Protein 5JD6 (pdb70)

Radius of gyration: 16.24 Å; Cα contacts (8 Å, |Δi|>4): 427; chains: 1; bounding box: 36×38×48 Å

Structure (mmCIF, N/CA/C/O backbone):
data_5JD6
#
_entry.id   5JD6
#
_cell.length_a   78.968
_cell.length_b   78.968
_cell.length_c   78.384
_cell.angle_alpha   90.00
_cell.angle_beta   90.00
_cell.angle_gamma   120.00
#
_symmetry.space_group_name_H-M   'P 32 2 1'
#
loop_
_entity.id
_entity.type
_entity.pdbx_description
1 polymer MGS-MChE2
2 water water
#
loop_
_atom_site.group_PDB
_atom_site.id
_atom_site.type_symbol
_atom_site.label_atom_id
_atom_site.label_alt_id
_atom_site.label_comp_id
_atom_site.label_asym_id
_atom_site.label_entity_id
_atom_site.label_seq_id
_atom_site.pdbx_PDB_ins_code
_atom_site.Cartn_x
_atom_site.Cartn_y
_atom_site.Cartn_z
_atom_site.occupancy
_atom_site.B_iso_or_equiv
_atom_site.auth_seq_id
_atom_site.auth_comp_id
_atom_site.auth_asym_id
_atom_site.auth_atom_id
_atom_site.pdbx_PDB_model_num
ATOM 1 N N . ASP A 1 3 ? -32.685 -32.516 -6.217 1.00 53.51 3 ASP A N 1
ATOM 2 C CA . ASP A 1 3 ? -32.515 -31.411 -5.281 1.00 70.34 3 ASP A CA 1
ATOM 3 C C . ASP A 1 3 ? -32.217 -31.907 -3.874 1.00 76.96 3 ASP A C 1
ATOM 4 O O . ASP A 1 3 ? -33.108 -32.409 -3.188 1.00 88.89 3 ASP A O 1
ATOM 9 N N . HIS A 1 4 ? -30.970 -31.763 -3.438 1.00 68.09 4 HIS A N 1
ATOM 10 C CA . HIS A 1 4 ? -30.625 -32.131 -2.072 1.00 72.56 4 HIS A CA 1
ATOM 11 C C . HIS A 1 4 ? -29.658 -31.140 -1.428 1.00 51.12 4 HIS A C 1
ATOM 12 O O . HIS A 1 4 ? -28.917 -30.431 -2.110 1.00 37.84 4 HIS A O 1
ATOM 19 N N . LEU A 1 5 ? -29.696 -31.098 -0.100 1.00 46.31 5 LEU A N 1
ATOM 20 C CA . LEU A 1 5 ? -28.897 -30.169 0.686 1.00 35.99 5 LEU A CA 1
ATOM 21 C C . LEU A 1 5 ? -27.474 -30.677 0.861 1.00 31.01 5 LEU A C 1
ATOM 22 O O . LEU A 1 5 ? -27.255 -31.843 1.191 1.00 31.56 5 LEU A O 1
ATOM 27 N N . LYS A 1 6 ? -26.509 -29.794 0.639 1.00 26.10 6 LYS A N 1
ATOM 28 C CA . LYS A 1 6 ? -25.106 -30.157 0.751 1.00 26.45 6 LYS A CA 1
ATOM 29 C C . LYS A 1 6 ? -24.440 -29.409 1.894 1.00 25.69 6 LYS A C 1
ATOM 30 O O . LYS A 1 6 ? -24.693 -28.223 2.107 1.00 23.51 6 LYS A O 1
ATOM 36 N N . GLN A 1 7 ? -23.590 -30.111 2.633 1.00 23.57 7 GLN A N 1
ATOM 37 C CA . GLN A 1 7 ? -22.752 -29.466 3.629 1.00 28.80 7 GLN A CA 1
ATOM 38 C C . GLN A 1 7 ? -21.317 -29.936 3.465 1.00 22.11 7 GLN A C 1
ATOM 39 O O . GLN A 1 7 ? -20.948 -31.022 3.906 1.00 39.27 7 GLN A O 1
ATOM 45 N N . GLU A 1 8 ? -20.517 -29.107 2.810 1.00 32.07 8 GLU A N 1
ATOM 46 C CA . GLU A 1 8 ? -19.117 -29.412 2.580 1.00 26.97 8 GLU A CA 1
ATOM 47 C C . GLU A 1 8 ? -18.270 -28.329 3.224 1.00 27.73 8 GLU A C 1
ATOM 48 O O . GLU A 1 8 ? -18.314 -27.168 2.812 1.00 24.46 8 GLU A O 1
ATOM 54 N N . GLY A 1 9 ? -17.517 -28.708 4.251 1.00 25.07 9 GLY A N 1
ATOM 55 C CA . GLY A 1 9 ? -16.746 -27.750 5.019 1.00 25.44 9 GLY A CA 1
ATOM 56 C C . GLY A 1 9 ? -17.663 -26.808 5.773 1.00 22.40 9 GLY A C 1
ATOM 57 O O . GLY A 1 9 ? -18.593 -27.247 6.446 1.00 37.62 9 GLY A O 1
ATOM 58 N N . LYS A 1 10 ? -17.406 -25.510 5.656 1.00 30.54 10 LYS A N 1
ATOM 59 C CA . LYS A 1 10 ? -18.228 -24.510 6.325 1.00 22.21 10 LYS A CA 1
ATOM 60 C C . LYS A 1 10 ? -19.390 -24.069 5.442 1.00 34.65 10 LYS A C 1
ATOM 61 O O . LYS A 1 10 ? -20.220 -23.259 5.856 1.00 33.48 10 LYS A O 1
ATOM 67 N N . PHE A 1 11 ? -19.446 -24.606 4.226 1.00 32.32 11 PHE A N 1
ATOM 68 C CA . PHE A 1 11 ? -20.476 -24.219 3.268 1.00 25.30 11 PHE A CA 1
ATOM 69 C C . PHE A 1 11 ? -21.700 -25.130 3.313 1.00 27.50 11 PHE A C 1
ATOM 70 O O . PHE A 1 11 ? -21.602 -26.336 3.084 1.00 28.34 11 PHE A O 1
ATOM 78 N N . THR A 1 12 ? -22.852 -24.535 3.608 1.00 24.46 12 THR A N 1
ATOM 79 C CA . THR A 1 12 ? -24.132 -25.224 3.514 1.00 25.75 12 THR A CA 1
ATOM 80 C C . THR A 1 12 ? -24.932 -24.621 2.364 1.00 26.11 12 THR A C 1
ATOM 81 O O . THR A 1 12 ? -25.135 -23.407 2.317 1.00 28.16 12 THR A O 1
ATOM 85 N N . TYR A 1 13 ? -25.380 -25.459 1.434 1.00 22.09 13 TYR A N 1
ATOM 86 C CA . TYR A 1 13 ? -26.072 -24.954 0.251 1.00 18.40 13 TYR A CA 1
ATOM 87 C C . TYR A 1 13 ? -26.968 -25.994 -0.417 1.00 27.64 13 TYR A C 1
ATOM 88 O O . TYR A 1 13 ? -26.733 -27.197 -0.309 1.00 19.76 13 TYR A O 1
ATOM 97 N N . LEU A 1 14 ? -28.003 -25.514 -1.101 1.00 19.39 14 LEU A N 1
ATOM 98 C CA . LEU A 1 14 ? -28.831 -26.371 -1.940 1.00 25.91 14 LEU A CA 1
ATOM 99 C C . LEU A 1 14 ? -28.234 -26.459 -3.336 1.00 23.06 14 LEU A C 1
ATOM 100 O O . LEU A 1 14 ? -27.704 -25.478 -3.858 1.00 23.58 14 LEU A O 1
ATOM 105 N N . GLU A 1 15 ? -28.330 -27.637 -3.941 1.00 28.11 15 GLU A N 1
ATOM 106 C CA . GLU A 1 15 ? -27.779 -27.852 -5.269 1.00 32.41 15 GLU A CA 1
ATOM 107 C C . GLU A 1 15 ? -28.735 -28.683 -6.115 1.00 36.26 15 GLU A C 1
ATOM 108 O O . GLU A 1 15 ? -29.211 -29.731 -5.683 1.00 31.13 15 GLU A O 1
ATOM 114 N N . LYS A 1 16 ? -29.023 -28.197 -7.317 1.00 37.02 16 LYS A N 1
ATOM 115 C CA . LYS A 1 16 ? -29.878 -28.914 -8.252 1.00 28.67 16 LYS A CA 1
ATOM 116 C C . LYS A 1 16 ? -29.571 -28.459 -9.670 1.00 25.25 16 LYS A C 1
ATOM 117 O O . LYS A 1 16 ? -29.451 -27.262 -9.931 1.00 29.09 16 LYS A O 1
ATOM 123 N N . GLY A 1 17 ? -29.443 -29.414 -10.584 1.00 27.32 17 GLY A N 1
ATOM 124 C CA . GLY A 1 17 ? -29.113 -29.098 -11.960 1.00 32.13 17 GLY A CA 1
ATOM 125 C C . GLY A 1 17 ? -27.676 -29.443 -12.277 1.00 28.23 17 GLY A C 1
ATOM 126 O O . GLY A 1 17 ? -26.925 -29.858 -11.395 1.00 27.53 17 GLY A O 1
ATOM 127 N N . GLU A 1 18 ? -27.288 -29.273 -13.538 1.00 35.76 18 GLU A N 1
ATOM 128 C CA . GLU A 1 18 ? -25.976 -29.725 -13.988 1.00 45.11 18 GLU A CA 1
ATOM 129 C C . GLU A 1 18 ? -25.229 -28.696 -14.838 1.00 46.18 18 GLU A C 1
ATOM 130 O O . GLU A 1 18 ? -24.005 -28.591 -14.755 1.00 61.61 18 GLU A O 1
ATOM 136 N N . GLY A 1 19 ? -25.962 -27.942 -15.650 1.00 34.04 19 GLY A N 1
ATOM 137 C CA . GLY A 1 19 ? -25.347 -27.040 -16.611 1.00 33.02 19 GLY A CA 1
ATOM 138 C C . GLY A 1 19 ? -24.743 -25.771 -16.035 1.00 39.15 19 GLY A C 1
ATOM 139 O O . GLY A 1 19 ? -23.992 -25.808 -15.060 1.00 38.35 19 GLY A O 1
ATOM 140 N N . THR A 1 20 ? -25.070 -24.642 -16.658 1.00 40.82 20 THR A N 1
ATOM 141 C CA . THR A 1 20 ? -24.552 -23.340 -16.247 1.00 39.50 20 THR A CA 1
ATOM 142 C C . THR A 1 20 ? -24.968 -23.008 -14.818 1.00 38.24 20 THR A C 1
ATOM 143 O O . THR A 1 20 ? -26.150 -23.075 -14.481 1.00 39.26 20 THR A O 1
ATOM 147 N N . PRO A 1 21 ? -23.992 -22.654 -13.968 1.00 34.05 21 PRO A N 1
ATOM 148 C CA . PRO A 1 21 ? -24.273 -22.400 -12.551 1.00 29.82 21 PRO A CA 1
ATOM 149 C C . PRO A 1 21 ? -24.985 -21.075 -12.289 1.00 24.47 21 PRO A C 1
ATOM 150 O O . PRO A 1 21 ? -24.534 -20.021 -12.736 1.00 28.22 21 PRO A O 1
ATOM 154 N N . ILE A 1 22 ? -26.099 -21.147 -11.569 1.00 24.97 22 ILE A N 1
ATOM 155 C CA . ILE A 1 22 ? -26.788 -19.960 -11.081 1.00 24.57 22 ILE A CA 1
ATOM 156 C C . ILE A 1 22 ? -26.700 -19.915 -9.561 1.00 25.94 22 ILE A C 1
ATOM 157 O O . ILE A 1 22 ? -27.268 -20.767 -8.875 1.00 23.11 22 ILE A O 1
ATOM 162 N N . VAL A 1 23 ? -25.978 -18.929 -9.036 1.00 20.70 23 VAL A N 1
ATOM 163 C CA . VAL A 1 23 ? -25.838 -18.782 -7.593 1.00 21.09 23 VAL A CA 1
ATOM 164 C C . VAL A 1 23 ? -26.856 -17.781 -7.057 1.00 26.23 23 VAL A C 1
ATOM 165 O O . VAL A 1 23 ? -26.898 -16.628 -7.486 1.00 20.50 23 VAL A O 1
ATOM 169 N N . ILE A 1 24 ? -27.673 -18.237 -6.114 1.00 24.97 24 ILE A N 1
ATOM 170 C CA . ILE A 1 24 ? -28.779 -17.448 -5.591 1.00 19.48 24 ILE A CA 1
ATOM 171 C C . ILE A 1 24 ? -28.492 -16.893 -4.199 1.00 24.17 24 ILE A C 1
ATOM 172 O O . ILE A 1 24 ? -28.133 -17.636 -3.288 1.00 30.12 24 ILE A O 1
ATOM 177 N N . LEU A 1 25 ? -28.657 -15.583 -4.041 1.00 22.62 25 LEU A N 1
ATOM 178 C CA . LEU A 1 25 ? -28.479 -14.941 -2.745 1.00 22.52 25 LEU A CA 1
ATOM 179 C C . LEU A 1 25 ? -29.802 -14.408 -2.206 1.00 24.76 25 LEU A C 1
ATOM 180 O O . LEU A 1 25 ? -30.340 -13.426 -2.717 1.00 27.25 25 LEU A O 1
ATOM 185 N N . HIS A 1 26 ? -30.323 -15.062 -1.173 1.00 29.99 26 HIS A N 1
ATOM 186 C CA . HIS A 1 26 ? -31.558 -14.622 -0.537 1.00 45.33 26 HIS A CA 1
ATOM 187 C C . HIS A 1 26 ? -31.259 -13.576 0.535 1.00 48.53 26 HIS A C 1
ATOM 188 O O . HIS A 1 26 ? -30.104 -13.375 0.910 1.00 48.48 26 HIS A O 1
ATOM 195 N N . GLY A 1 27 ? -32.301 -12.912 1.026 1.00 47.06 27 GLY A N 1
ATOM 196 C CA . GLY A 1 27 ? -32.135 -11.861 2.014 1.00 48.48 27 GLY A CA 1
ATOM 197 C C . GLY A 1 27 ? -32.169 -12.360 3.447 1.00 52.62 27 GLY A C 1
ATOM 198 O O . GLY A 1 27 ? -31.872 -13.523 3.717 1.00 53.95 27 GLY A O 1
ATOM 199 N N . LEU A 1 28 ? -32.529 -11.470 4.368 1.00 52.41 28 LEU A N 1
ATOM 200 C CA . LEU A 1 28 ? -32.622 -11.813 5.784 1.00 51.15 28 LEU A CA 1
ATOM 201 C C . LEU A 1 28 ? -33.913 -12.567 6.089 1.00 58.13 28 LEU A C 1
ATOM 202 O O . LEU A 1 28 ? -33.908 -13.552 6.826 1.00 64.94 28 LEU A O 1
ATOM 207 N N . MET A 1 29 ? -35.016 -12.089 5.520 1.00 70.06 29 MET A N 1
ATOM 208 C CA . MET A 1 29 ? -36.315 -12.742 5.652 1.00 83.64 29 MET A CA 1
ATOM 209 C C . MET A 1 29 ? -36.270 -14.154 5.078 1.00 90.31 29 MET A C 1
ATOM 210 O O . MET A 1 29 ? -37.007 -15.047 5.504 1.00 94.07 29 MET A O 1
ATOM 215 N N . GLY A 1 30 ? -35.367 -14.343 4.125 1.00 99.50 30 GLY A N 1
ATOM 216 C CA . GLY A 1 30 ? -35.326 -15.534 3.304 1.00 103.18 30 GLY A CA 1
ATOM 217 C C . GLY A 1 30 ? -35.219 -16.894 3.961 1.00 108.37 30 GLY A C 1
ATOM 218 O O . GLY A 1 30 ? -34.225 -17.219 4.610 1.00 112.86 30 GLY A O 1
ATOM 219 N N . GLY A 1 31 ? -36.271 -17.686 3.791 1.00 105.42 31 GLY A N 1
ATOM 220 C CA . GLY A 1 31 ? -36.155 -19.127 3.872 1.00 97.06 31 GLY A CA 1
ATOM 221 C C . GLY A 1 31 ? -35.810 -19.520 2.449 1.00 82.67 31 GLY A C 1
ATOM 222 O O . GLY A 1 31 ? -35.762 -18.656 1.575 1.00 73.96 31 GLY A O 1
ATOM 223 N N . LEU A 1 32 ? -35.565 -20.797 2.192 1.00 83.19 32 LEU A N 1
ATOM 224 C CA . LEU A 1 32 ? -35.229 -21.202 0.832 1.00 80.93 32 LEU A CA 1
ATOM 225 C C . LEU A 1 32 ? -36.482 -21.568 0.053 1.00 84.60 32 LEU A C 1
ATOM 226 O O . LEU A 1 32 ? -36.413 -21.962 -1.111 1.00 93.53 32 LEU A O 1
ATOM 231 N N . SER A 1 33 ? -37.631 -21.414 0.702 1.00 86.57 33 SER A N 1
ATOM 232 C CA . SER A 1 33 ? -38.913 -21.624 0.049 1.00 88.86 33 SER A CA 1
ATOM 233 C C . SER A 1 33 ? -39.228 -20.450 -0.873 1.00 82.82 33 SER A C 1
ATOM 234 O O . SER A 1 33 ? -40.183 -20.497 -1.649 1.00 79.99 33 SER A O 1
ATOM 237 N N . ASN A 1 34 ? -38.419 -19.397 -0.778 1.00 78.90 34 ASN A N 1
ATOM 238 C CA . ASN A 1 34 ? -38.552 -18.238 -1.652 1.00 79.31 34 ASN A CA 1
ATOM 239 C C . ASN A 1 34 ? -38.334 -18.613 -3.109 1.00 68.46 34 ASN A C 1
ATOM 240 O O . ASN A 1 34 ? -38.930 -18.025 -4.011 1.00 75.19 34 ASN A O 1
ATOM 245 N N . PHE A 1 35 ? -37.475 -19.602 -3.330 1.00 50.90 35 PHE A N 1
ATOM 246 C CA . PHE A 1 35 ? -36.949 -19.862 -4.662 1.00 44.25 35 PHE A CA 1
ATOM 247 C C . PHE A 1 35 ? -37.354 -21.205 -5.254 1.00 43.83 35 PHE A C 1
ATOM 248 O O . PHE A 1 35 ? -36.765 -21.637 -6.242 1.00 42.50 35 PHE A O 1
ATOM 256 N N . ASP A 1 36 ? -38.359 -21.853 -4.668 1.00 47.79 36 ASP A N 1
ATOM 257 C CA . ASP A 1 36 ? -38.840 -23.141 -5.173 1.00 51.88 36 ASP A CA 1
ATOM 258 C C . ASP A 1 36 ? -39.192 -23.080 -6.658 1.00 44.85 36 ASP A C 1
ATOM 259 O O . ASP A 1 36 ? -39.046 -24.067 -7.380 1.00 42.78 36 ASP A O 1
ATOM 264 N N . GLY A 1 37 ? -39.648 -21.915 -7.107 1.00 40.50 37 GLY A N 1
ATOM 265 C CA . GLY A 1 37 ? -39.961 -21.706 -8.507 1.00 37.27 37 GLY A CA 1
ATOM 266 C C . GLY A 1 37 ? -38.731 -21.798 -9.389 1.00 32.82 37 GLY A C 1
ATOM 267 O O . GLY A 1 37 ? -38.762 -22.426 -10.447 1.00 34.72 37 GLY A O 1
ATOM 268 N N . VAL A 1 38 ? -37.644 -21.171 -8.952 1.00 24.66 38 VAL A N 1
ATOM 269 C CA . VAL A 1 38 ? -36.393 -21.200 -9.702 1.00 26.98 38 VAL A CA 1
ATOM 270 C C . VAL A 1 38 ? -35.746 -22.584 -9.628 1.00 33.99 38 VAL A C 1
ATOM 271 O O . VAL A 1 38 ? -35.207 -23.081 -10.619 1.00 38.54 38 VAL A O 1
ATOM 275 N N . ILE A 1 39 ? -35.820 -23.207 -8.455 1.00 35.33 39 ILE A N 1
ATOM 276 C CA . ILE A 1 39 ? -35.225 -24.524 -8.233 1.00 39.47 39 ILE A CA 1
ATOM 277 C C . ILE A 1 39 ? -35.935 -25.616 -9.040 1.00 46.13 39 ILE A C 1
ATOM 278 O O . ILE A 1 39 ? -35.358 -26.661 -9.318 1.00 48.73 39 ILE A O 1
ATOM 283 N N . ASP A 1 40 ? -37.186 -25.381 -9.419 1.00 44.42 40 ASP A N 1
ATOM 284 C CA . ASP A 1 40 ? -37.930 -26.388 -10.173 1.00 47.38 40 ASP A CA 1
ATOM 285 C C . ASP A 1 40 ? -37.818 -26.183 -11.680 1.00 45.78 40 ASP A C 1
ATOM 286 O O . ASP A 1 40 ? -37.878 -27.141 -12.451 1.00 46.29 40 ASP A O 1
ATOM 291 N N . TYR A 1 41 ? -37.641 -24.934 -12.093 1.00 27.05 41 TYR A N 1
ATOM 292 C CA . TYR A 1 41 ? -37.675 -24.581 -13.507 1.00 36.89 41 TYR A CA 1
ATOM 293 C C . TYR A 1 41 ? -36.322 -24.742 -14.204 1.00 35.80 41 TYR A C 1
ATOM 294 O O . TYR A 1 41 ? -36.177 -25.552 -15.117 1.00 35.35 41 TYR A O 1
ATOM 303 N N . PHE A 1 42 ? -35.336 -23.972 -13.759 1.00 35.80 42 PHE A N 1
ATOM 304 C CA . PHE A 1 42 ? -34.063 -23.849 -14.471 1.00 34.59 42 PHE A CA 1
ATOM 305 C C . PHE A 1 42 ? -33.129 -25.073 -14.495 1.00 29.36 42 PHE A C 1
ATOM 306 O O . PHE A 1 42 ? -32.387 -25.242 -15.463 1.00 31.73 42 PHE A O 1
ATOM 314 N N . PRO A 1 43 ? -33.138 -25.923 -13.450 1.00 34.65 43 PRO A N 1
ATOM 315 C CA . PRO A 1 43 ? -32.265 -27.095 -13.599 1.00 42.40 43 PRO A CA 1
ATOM 316 C C . PRO A 1 43 ? -32.705 -28.047 -14.709 1.00 47.56 43 PRO A C 1
ATOM 317 O O . PRO A 1 43 ? -31.886 -28.815 -15.213 1.00 54.49 43 PRO A O 1
ATOM 321 N N . GLU A 1 44 ? -33.978 -27.991 -15.083 1.00 47.35 44 GLU A N 1
ATOM 322 C CA . GLU A 1 44 ? -34.487 -28.821 -16.167 1.00 53.89 44 GLU A CA 1
ATOM 323 C C . GLU A 1 44 ? -34.354 -28.098 -17.503 1.00 45.15 44 GLU A C 1
ATOM 324 O O . GLU A 1 44 ? -34.766 -28.609 -18.544 1.00 42.85 44 GLU A O 1
ATOM 330 N N . LYS A 1 45 ? -33.771 -26.904 -17.464 1.00 39.89 45 LYS A N 1
ATOM 331 C CA . LYS A 1 45 ? -33.549 -26.119 -18.672 1.00 44.24 45 LYS A CA 1
ATOM 332 C C . LYS A 1 45 ? -32.060 -26.002 -18.982 1.00 42.48 45 LYS A C 1
ATOM 333 O O . LYS A 1 45 ? -31.653 -25.204 -19.827 1.00 45.48 45 LYS A O 1
ATOM 339 N N . GLY A 1 46 ? -31.252 -26.800 -18.290 1.00 43.02 46 GLY A N 1
ATOM 340 C CA . GLY A 1 46 ? -29.821 -26.839 -18.528 1.00 40.57 46 GLY A CA 1
ATOM 341 C C . GLY A 1 46 ? -29.016 -25.907 -17.642 1.00 43.10 46 GLY A C 1
ATOM 342 O O . GLY A 1 46 ? -27.947 -25.441 -18.035 1.00 42.30 46 GLY A O 1
ATOM 343 N N . TYR A 1 47 ? -29.523 -25.635 -16.444 1.00 41.63 47 TYR A N 1
ATOM 344 C CA . TYR A 1 47 ? -28.828 -24.750 -15.514 1.00 41.46 47 TYR A CA 1
ATOM 345 C C . TYR A 1 47 ? -28.546 -25.420 -14.174 1.00 39.58 47 TYR A C 1
ATOM 346 O O . TYR A 1 47 ? -29.256 -26.333 -13.759 1.00 26.48 47 TYR A O 1
ATOM 355 N N . LYS A 1 48 ? -27.499 -24.955 -13.504 1.00 36.98 48 LYS A N 1
ATOM 356 C CA . LYS A 1 48 ? -27.148 -25.451 -12.183 1.00 24.21 48 LYS A CA 1
ATOM 357 C C . LYS A 1 48 ? -27.520 -24.413 -11.131 1.00 27.84 48 LYS A C 1
ATOM 358 O O . LYS A 1 48 ? -26.940 -23.330 -11.088 1.00 28.82 48 LYS A O 1
ATOM 364 N N . VAL A 1 49 ? -28.495 -24.738 -10.290 1.00 20.51 49 VAL A N 1
ATOM 365 C CA . VAL A 1 49 ? -28.956 -23.797 -9.277 1.00 25.21 49 VAL A CA 1
ATOM 366 C C . VAL A 1 49 ? -28.304 -24.072 -7.925 1.00 25.41 49 VAL A C 1
ATOM 367 O O . VAL A 1 49 ? -28.416 -25.169 -7.379 1.00 28.28 49 VAL A O 1
ATOM 371 N N . LEU A 1 50 ? -27.618 -23.064 -7.395 1.00 22.57 50 LEU A N 1
ATOM 372 C CA . LEU A 1 50 ? -26.932 -23.180 -6.114 1.00 25.39 50 LEU A CA 1
ATOM 373 C C . LEU A 1 50 ? -27.410 -22.098 -5.157 1.00 25.97 50 LEU A C 1
ATOM 374 O O . LEU A 1 50 ? -27.360 -20.911 -5.479 1.00 29.42 50 LEU A O 1
ATOM 379 N N . ILE A 1 51 ? -27.879 -22.506 -3.984 1.00 30.21 51 ILE A N 1
ATOM 380 C CA . ILE A 1 51 ? -28.341 -21.546 -2.989 1.00 23.04 51 ILE A CA 1
ATOM 381 C C . ILE A 1 51 ? -27.552 -21.684 -1.693 1.00 21.41 51 ILE A C 1
ATOM 382 O O . ILE A 1 51 ? -27.917 -22.468 -0.819 1.00 29.58 51 ILE A O 1
ATOM 387 N N . PRO A 1 52 ? -26.456 -20.919 -1.571 1.00 20.15 52 PRO A N 1
ATOM 388 C CA . PRO A 1 52 ? -25.601 -20.952 -0.381 1.00 21.74 52 PRO A CA 1
ATOM 389 C C . PRO A 1 52 ? -26.196 -20.182 0.789 1.00 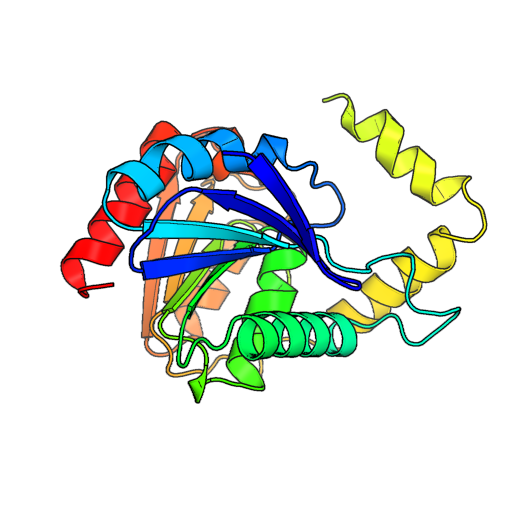28.13 52 PRO A C 1
ATOM 390 O O . PRO A 1 52 ? -26.838 -19.151 0.585 1.00 39.27 52 PRO A O 1
ATOM 394 N N . GLU A 1 53 ? -25.988 -20.682 2.002 1.00 30.36 53 GLU A N 1
ATOM 395 C CA . GLU A 1 53 ? -26.433 -19.968 3.190 1.00 36.78 53 GLU A CA 1
ATOM 396 C C . GLU A 1 53 ? -25.328 -19.073 3.722 1.00 43.22 53 GLU A C 1
ATOM 397 O O . GLU A 1 53 ? -24.325 -19.547 4.254 1.00 55.91 53 GLU A O 1
ATOM 403 N N . LEU A 1 54 ? -25.522 -17.770 3.557 1.00 37.48 54 LEU A N 1
ATOM 404 C CA . LEU A 1 54 ? -24.550 -16.786 3.999 1.00 43.97 54 LEU A CA 1
ATOM 405 C C . LEU A 1 54 ? -24.522 -16.704 5.521 1.00 48.36 54 LEU A C 1
ATOM 406 O O . LEU A 1 54 ? -25.539 -16.927 6.179 1.00 43.42 54 LEU A O 1
ATOM 411 N N . PRO A 1 55 ? -23.346 -16.400 6.087 1.00 56.61 55 PRO A N 1
ATOM 412 C CA . PRO A 1 55 ? -23.187 -16.247 7.536 1.00 65.85 55 PRO A CA 1
ATOM 413 C C . PRO A 1 55 ? -23.645 -14.875 8.026 1.00 62.40 55 PRO A C 1
ATOM 414 O O . PRO A 1 55 ? -22.834 -14.121 8.564 1.00 68.21 55 PRO A O 1
ATOM 418 N N . LEU A 1 56 ? -24.926 -14.565 7.843 1.00 53.25 56 LEU A N 1
ATOM 419 C CA . LEU A 1 56 ? -25.463 -13.259 8.217 1.00 48.49 56 LEU A CA 1
ATOM 420 C C . LEU A 1 56 ? -25.305 -12.972 9.708 1.00 46.77 56 LEU A C 1
ATOM 421 O O . LEU A 1 56 ? -24.911 -11.873 10.094 1.00 46.70 56 LEU A O 1
ATOM 426 N N . TYR A 1 57 ? -25.606 -13.965 10.540 1.00 51.91 57 TYR A N 1
ATOM 427 C CA . TYR A 1 57 ? -25.621 -13.766 11.987 1.00 56.48 57 TYR A CA 1
ATOM 428 C C . TYR A 1 57 ? -24.600 -14.618 12.731 1.00 61.01 57 TYR A C 1
ATOM 429 O O . TYR A 1 57 ? -24.747 -14.856 13.930 1.00 68.86 57 TYR A O 1
ATOM 438 N N . SER A 1 58 ? -23.568 -15.074 12.031 1.00 61.32 58 SER A N 1
ATOM 439 C CA . SER A 1 58 ? -22.579 -15.941 12.657 1.00 64.03 58 SER A CA 1
ATOM 440 C C . SER A 1 58 ? -21.152 -15.368 12.648 1.00 65.90 58 SER A C 1
ATOM 441 O O . SER A 1 58 ? -20.267 -15.946 13.278 1.00 71.67 58 SER A O 1
ATOM 444 N N . MET A 1 59 ? -20.980 -14.291 11.914 1.00 67.24 59 MET A N 1
ATOM 445 C CA . MET A 1 59 ? -19.707 -13.735 11.553 1.00 73.38 59 MET A CA 1
ATOM 446 C C . MET A 1 59 ? -18.984 -13.000 12.621 1.00 84.12 59 MET A C 1
ATOM 447 O O . MET A 1 59 ? -18.736 -11.812 12.555 1.00 105.85 59 MET A O 1
ATOM 452 N N . SER A 1 60 ? -18.661 -13.716 13.663 1.00 87.03 60 SER A N 1
ATOM 453 C CA . SER A 1 60 ? -17.905 -13.128 14.736 1.00 95.42 60 SER A CA 1
ATOM 454 C C . SER A 1 60 ? -18.839 -12.156 15.341 1.00 111.47 60 SER A C 1
ATOM 455 O O . SER A 1 60 ? -19.958 -11.958 14.869 1.00 105.72 60 SER A O 1
ATOM 458 N N . LEU A 1 61 ? -18.351 -11.527 16.398 1.00 130.31 61 LEU A N 1
ATOM 459 C CA . LEU A 1 61 ? -19.126 -10.517 17.054 1.00 128.78 61 LEU A CA 1
ATOM 460 C C . LEU A 1 61 ? -19.220 -9.349 16.071 1.00 127.84 61 LEU A C 1
ATOM 461 O O . LEU A 1 61 ? -20.275 -8.750 15.923 1.00 133.23 61 LEU A O 1
ATOM 466 N N . LEU A 1 62 ? -18.110 -9.028 15.407 1.00 111.32 62 LEU A N 1
ATOM 467 C CA . LEU A 1 62 ? -18.152 -7.919 14.484 1.00 90.24 62 LEU A CA 1
ATOM 468 C C . LEU A 1 62 ? -17.306 -7.746 13.226 1.00 78.90 62 LEU A C 1
ATOM 469 O O . LEU A 1 62 ? -16.602 -6.765 13.030 1.00 80.44 62 LEU A O 1
ATOM 474 N N . LYS A 1 63 ? -17.433 -8.716 12.360 1.00 64.19 63 LYS A N 1
ATOM 475 C CA . LYS A 1 63 ? -16.928 -8.664 10.985 1.00 61.68 63 LYS A CA 1
ATOM 476 C C . LYS A 1 63 ? -18.142 -8.717 10.068 1.00 59.49 63 LYS A C 1
ATOM 477 O O . LYS A 1 63 ? -18.051 -9.054 8.886 1.00 54.70 63 LYS A O 1
ATOM 483 N N . THR A 1 64 ? -19.286 -8.380 10.651 1.00 59.09 64 THR A N 1
ATOM 484 C CA . THR A 1 64 ? -20.575 -8.475 9.991 1.00 47.78 64 THR A CA 1
ATOM 485 C C . THR A 1 64 ? -20.834 -7.257 9.116 1.00 44.56 64 THR A C 1
ATOM 486 O O . THR A 1 64 ? -21.328 -6.233 9.586 1.00 48.28 64 THR A O 1
ATOM 490 N N . SER A 1 65 ? -20.490 -7.378 7.839 1.00 41.06 65 SER A N 1
ATOM 491 C CA . SER A 1 65 ? -20.704 -6.305 6.882 1.00 41.37 65 SER A CA 1
ATOM 492 C C . SER A 1 65 ? -21.072 -6.875 5.519 1.00 39.28 65 SER A C 1
ATOM 493 O O . SER A 1 65 ? -20.875 -8.062 5.258 1.00 41.42 65 SER A O 1
ATOM 496 N N . VAL A 1 66 ? -21.613 -6.022 4.656 1.00 38.73 66 VAL A N 1
ATOM 497 C CA . VAL A 1 66 ? -21.985 -6.421 3.306 1.00 33.01 66 VAL A CA 1
ATOM 498 C C . VAL A 1 66 ? -20.745 -6.856 2.529 1.00 34.63 66 VAL A C 1
ATOM 499 O O . VAL A 1 66 ? -20.800 -7.777 1.710 1.00 32.26 66 VAL A O 1
ATOM 503 N N . GLY A 1 67 ? -19.621 -6.203 2.809 1.00 31.60 67 GLY A N 1
ATOM 504 C CA . GLY A 1 67 ? -18.354 -6.553 2.193 1.00 30.35 67 GLY A CA 1
ATOM 505 C C . GLY A 1 67 ? -17.897 -7.954 2.552 1.00 42.76 67 GLY A C 1
ATOM 506 O O . GLY A 1 67 ? -17.339 -8.667 1.718 1.00 47.23 67 GLY A O 1
ATOM 507 N N . THR A 1 68 ? -18.139 -8.349 3.799 1.00 38.53 68 THR A N 1
ATOM 508 C CA . THR A 1 68 ? -17.782 -9.684 4.270 1.00 39.77 68 THR A CA 1
ATOM 509 C C . THR A 1 68 ? -18.606 -10.761 3.570 1.00 38.37 68 THR A C 1
ATOM 510 O O . THR A 1 68 ? -18.076 -11.793 3.154 1.00 35.22 68 THR A O 1
ATOM 514 N N . PHE A 1 69 ? -19.905 -10.513 3.440 1.00 40.89 69 PHE A N 1
ATOM 515 C CA . PHE A 1 69 ? -20.802 -11.456 2.782 1.00 35.89 69 PHE A CA 1
ATOM 516 C C . PHE A 1 69 ? -20.429 -11.620 1.312 1.00 29.65 69 PHE A C 1
ATOM 517 O O . PHE A 1 69 ? -20.489 -12.722 0.766 1.00 29.55 69 PHE A O 1
ATOM 525 N N . ALA A 1 70 ? -20.039 -10.517 0.681 1.00 27.20 70 ALA A N 1
ATOM 526 C CA . ALA A 1 70 ? -19.608 -10.537 -0.713 1.00 30.35 70 ALA A CA 1
ATOM 527 C C . ALA A 1 70 ? -18.356 -11.391 -0.887 1.00 27.80 70 ALA A C 1
ATOM 528 O O . ALA A 1 70 ? -18.264 -12.188 -1.820 1.00 30.47 70 ALA A O 1
ATOM 530 N N . ARG A 1 71 ? -17.395 -11.219 0.016 1.00 26.30 71 ARG A N 1
ATOM 531 C CA . ARG A 1 71 ? -16.167 -12.007 -0.020 1.00 31.27 71 ARG A CA 1
ATOM 532 C C . ARG A 1 71 ? -16.443 -13.473 0.307 1.00 28.89 71 ARG A C 1
ATOM 533 O O . ARG A 1 71 ? -15.744 -14.366 -0.172 1.00 30.28 71 ARG A O 1
ATOM 541 N N . TYR A 1 72 ? -17.463 -13.716 1.123 1.00 25.51 72 TYR A N 1
ATOM 542 C CA . TYR A 1 72 ? -17.882 -15.077 1.431 1.00 22.54 72 TYR A CA 1
ATOM 543 C C . TYR A 1 72 ? -18.430 -15.742 0.175 1.00 25.73 72 TYR A C 1
ATOM 544 O O . TYR A 1 72 ? -18.164 -16.916 -0.084 1.00 31.00 72 TYR A O 1
ATOM 553 N N . LEU A 1 73 ? -19.201 -14.982 -0.596 1.00 19.31 73 LEU A N 1
ATOM 554 C CA . LEU A 1 73 ? -19.739 -15.465 -1.861 1.00 21.52 73 LEU A CA 1
ATOM 555 C C . LEU A 1 73 ? -18.609 -15.808 -2.822 1.00 26.25 73 LEU A C 1
ATOM 556 O O . LEU A 1 73 ? -18.634 -16.847 -3.483 1.00 23.76 73 LEU A O 1
ATOM 561 N N . LYS A 1 74 ? -17.620 -14.921 -2.891 1.00 26.37 74 LYS A N 1
ATOM 562 C CA . LYS A 1 74 ? -16.438 -15.138 -3.716 1.00 29.27 74 LYS A CA 1
ATOM 563 C C . LYS A 1 74 ? -15.716 -16.415 -3.299 1.00 29.27 74 LYS A C 1
ATOM 564 O O . LYS A 1 74 ? -15.294 -17.206 -4.143 1.00 27.56 74 LYS A O 1
ATOM 570 N N . GLU A 1 75 ? -15.586 -16.613 -1.991 1.00 20.26 75 GLU A N 1
ATOM 571 C CA . GLU A 1 75 ? -14.944 -17.809 -1.462 1.00 33.76 75 GLU A CA 1
ATOM 572 C C . GLU A 1 75 ? -15.727 -19.063 -1.844 1.00 36.95 75 GLU A C 1
ATOM 573 O O . GLU A 1 75 ? -15.144 -20.123 -2.070 1.00 38.95 75 GLU A O 1
ATOM 579 N N . PHE A 1 76 ? -17.049 -18.932 -1.923 1.00 32.03 76 PHE A N 1
ATOM 580 C CA . PHE A 1 76 ? -17.910 -20.054 -2.287 1.00 25.20 76 PHE A CA 1
ATOM 581 C C . PHE A 1 76 ? -17.741 -20.438 -3.753 1.00 16.97 76 PHE A C 1
ATOM 582 O O . PHE A 1 76 ? -17.616 -21.617 -4.081 1.00 17.87 76 PHE A O 1
ATOM 590 N N . VAL A 1 77 ? -17.737 -19.440 -4.630 1.00 17.45 77 VAL A N 1
ATOM 591 C CA . VAL A 1 77 ? -17.572 -19.681 -6.060 1.00 21.31 77 VAL A CA 1
ATOM 592 C C . VAL A 1 77 ? -16.186 -20.248 -6.356 1.00 26.40 77 VAL A C 1
ATOM 593 O O . VAL A 1 77 ? -16.045 -21.181 -7.149 1.00 21.54 77 VAL A O 1
ATOM 597 N N . ASP A 1 78 ? -15.170 -19.683 -5.709 1.00 29.33 78 ASP A N 1
ATOM 598 C CA . ASP A 1 78 ? -13.802 -20.175 -5.850 1.00 33.14 78 ASP A CA 1
ATOM 599 C C . ASP A 1 78 ? -13.695 -21.620 -5.377 1.00 33.35 78 ASP A C 1
ATOM 600 O O . ASP A 1 78 ? -13.061 -22.448 -6.029 1.00 42.87 78 ASP A O 1
ATOM 605 N N . PHE A 1 79 ? -14.320 -21.911 -4.240 1.00 35.50 79 PHE A N 1
ATOM 606 C CA . PHE A 1 79 ? -14.371 -23.271 -3.716 1.00 32.85 79 PHE A CA 1
ATOM 607 C C . PHE A 1 79 ? -14.989 -24.228 -4.729 1.00 38.12 79 PHE A C 1
ATOM 608 O O . PHE A 1 79 ? -14.516 -25.350 -4.911 1.00 36.94 79 PHE A O 1
ATOM 616 N N . LYS A 1 80 ? -16.051 -23.775 -5.383 1.00 34.95 80 LYS A N 1
ATOM 617 C CA . LYS A 1 80 ? -16.727 -24.575 -6.394 1.00 32.05 80 LYS A CA 1
ATOM 618 C C . LYS A 1 80 ? -15.873 -24.724 -7.651 1.00 39.49 80 LYS A C 1
ATOM 619 O O . LYS A 1 80 ? -16.061 -25.657 -8.430 1.00 47.27 80 LYS A O 1
ATOM 625 N N . GLY A 1 81 ? -14.936 -23.800 -7.841 1.00 31.43 81 GLY A N 1
ATOM 626 C CA . GLY A 1 81 ? -14.019 -23.867 -8.964 1.00 32.77 81 GLY A CA 1
ATOM 627 C C . GLY A 1 81 ? -14.592 -23.317 -10.257 1.00 38.80 81 GLY A C 1
ATOM 628 O O . GLY A 1 81 ? -14.150 -23.682 -11.345 1.00 48.81 81 GLY A O 1
ATOM 629 N N . TYR A 1 82 ? -15.580 -22.436 -10.137 1.00 33.60 82 TYR A N 1
ATOM 630 C CA . TYR A 1 82 ? -16.186 -21.806 -11.304 1.00 32.09 82 TYR A CA 1
ATOM 631 C C . TYR A 1 82 ? -15.378 -20.596 -11.753 1.00 36.94 82 TYR A C 1
ATOM 632 O O . TYR A 1 82 ? -14.946 -19.787 -10.932 1.00 37.22 82 TYR A O 1
ATOM 641 N N . GLU A 1 83 ? -15.178 -20.478 -13.061 1.00 47.13 83 GLU A N 1
ATOM 642 C CA . GLU A 1 83 ? -14.491 -19.325 -13.630 1.00 55.99 83 GLU A CA 1
ATOM 643 C C . GLU A 1 83 ? -15.456 -18.153 -13.733 1.00 55.21 83 GLU A C 1
ATOM 644 O O . GLU A 1 83 ? -15.050 -16.991 -13.703 1.00 65.43 83 GLU A O 1
ATOM 650 N N . ASN A 1 84 ? -16.740 -18.475 -13.856 1.00 45.78 84 ASN A N 1
ATOM 651 C CA . ASN A 1 84 ? -17.792 -17.469 -13.910 1.00 43.35 84 ASN A CA 1
ATOM 652 C C . ASN A 1 84 ? -19.144 -18.071 -13.542 1.00 44.45 84 ASN A C 1
ATOM 653 O O . ASN A 1 84 ? -19.408 -19.241 -13.819 1.00 46.47 84 ASN A O 1
ATOM 658 N N . VAL A 1 85 ? -19.992 -17.271 -12.905 1.00 31.97 85 VAL A N 1
ATOM 659 C CA . VAL A 1 85 ? -21.328 -17.717 -12.525 1.00 27.98 85 VAL A CA 1
ATOM 660 C C . VAL A 1 85 ? -22.380 -16.670 -12.858 1.00 32.45 85 VAL A C 1
ATOM 661 O O . VAL A 1 85 ? -22.058 -15.547 -13.246 1.00 39.30 85 VAL A O 1
ATOM 665 N N . ILE A 1 86 ? -23.643 -17.049 -12.704 1.00 31.16 86 ILE A N 1
ATOM 666 C CA . ILE A 1 86 ? -24.744 -16.105 -12.802 1.00 34.89 86 ILE A CA 1
ATOM 667 C C . ILE A 1 86 ? -25.281 -15.820 -11.404 1.00 24.68 86 ILE A C 1
ATOM 668 O O . ILE A 1 86 ? -25.676 -16.739 -10.686 1.00 24.36 86 ILE A O 1
ATOM 673 N N . LEU A 1 87 ? -25.278 -14.549 -11.016 1.00 18.61 87 LEU A N 1
ATOM 674 C CA . LEU A 1 87 ? -25.749 -14.155 -9.692 1.00 16.91 87 LEU A CA 1
ATOM 675 C C . LEU A 1 87 ? -27.197 -13.677 -9.713 1.00 25.81 87 LEU A C 1
ATOM 676 O O . LEU A 1 87 ? -27.559 -12.773 -10.470 1.00 19.09 87 LEU A O 1
ATOM 681 N N . LEU A 1 88 ? -28.016 -14.293 -8.868 1.00 18.15 88 LEU A N 1
ATOM 682 C CA . LEU A 1 88 ? -29.405 -13.893 -8.696 1.00 16.74 88 LEU A CA 1
ATOM 683 C C . LEU A 1 88 ? -29.621 -13.471 -7.248 1.00 24.49 88 LEU A C 1
ATOM 684 O O . LEU A 1 88 ? -29.375 -14.247 -6.324 1.00 20.17 88 LEU A O 1
ATOM 689 N N . GLY A 1 89 ? -30.071 -12.236 -7.049 1.00 26.40 89 GLY A N 1
ATOM 690 C CA . GLY A 1 89 ? -30.197 -11.694 -5.710 1.00 23.02 89 GLY A CA 1
ATOM 691 C C . GLY A 1 89 ? -31.513 -11.002 -5.414 1.00 29.52 89 GLY A C 1
ATOM 692 O O . GLY A 1 89 ? -32.089 -10.335 -6.273 1.00 27.88 89 GLY A O 1
ATOM 693 N N . ASN A 1 90 ? -31.981 -11.165 -4.181 1.00 38.68 90 ASN A N 1
ATOM 694 C CA . ASN A 1 90 ? -33.202 -10.522 -3.708 1.00 37.79 90 ASN A CA 1
ATOM 695 C C . ASN A 1 90 ? -32.975 -9.838 -2.365 1.00 36.42 90 ASN A C 1
ATOM 696 O O . ASN A 1 90 ? -32.234 -10.350 -1.525 1.00 41.53 90 ASN A O 1
ATOM 701 N N . SER A 1 91 ? -33.614 -8.686 -2.173 1.00 33.79 91 SER A N 1
ATOM 702 C CA . SER A 1 91 ? -33.485 -7.910 -0.941 1.00 36.19 91 SER A CA 1
ATOM 703 C C . SER A 1 91 ? -32.023 -7.611 -0.631 1.00 31.45 91 SER A C 1
ATOM 704 O O . SER A 1 91 ? -31.314 -7.024 -1.449 1.00 34.75 91 SER A O 1
ATOM 707 N N . LEU A 1 92 ? -31.574 -8.021 0.551 1.00 30.32 92 LEU A N 1
ATOM 708 C CA . LEU A 1 92 ? -30.177 -7.853 0.930 1.00 34.89 92 LEU A CA 1
ATOM 709 C C . LEU A 1 92 ? -29.274 -8.684 0.023 1.00 31.96 92 LEU A C 1
ATOM 710 O O . LEU A 1 92 ? -28.151 -8.285 -0.280 1.00 24.49 92 LEU A O 1
ATOM 715 N N . GLY A 1 93 ? -29.778 -9.837 -0.412 1.00 31.86 93 GLY A N 1
ATOM 716 C CA . GLY A 1 93 ? -29.032 -10.721 -1.290 1.00 23.09 93 GLY A CA 1
ATOM 717 C C . GLY A 1 93 ? -28.626 -10.047 -2.586 1.00 24.77 93 GLY A C 1
ATOM 718 O O . GLY A 1 93 ? -27.519 -10.251 -3.084 1.00 17.91 93 GLY A O 1
ATOM 719 N N . GLY A 1 94 ? -29.528 -9.237 -3.131 1.00 25.95 94 GLY A N 1
ATOM 720 C CA . GLY A 1 94 ? -29.238 -8.478 -4.334 1.00 27.05 94 GLY A CA 1
ATOM 721 C C . GLY A 1 94 ? -28.113 -7.489 -4.104 1.00 29.63 94 GLY A C 1
ATOM 722 O O . GLY A 1 94 ? -27.280 -7.264 -4.982 1.00 33.09 94 GLY A O 1
ATOM 723 N N . HIS A 1 95 ? -28.090 -6.901 -2.912 1.00 29.92 95 HIS A N 1
ATOM 724 C CA . HIS A 1 95 ? -27.043 -5.956 -2.541 1.00 28.15 95 HIS A CA 1
ATOM 725 C C . HIS A 1 95 ? -25.697 -6.670 -2.440 1.00 29.54 95 HIS A C 1
ATOM 726 O O . HIS A 1 95 ? -24.676 -6.151 -2.895 1.00 22.64 95 HIS A O 1
ATOM 733 N N . ILE A 1 96 ? -25.703 -7.862 -1.847 1.00 27.66 96 ILE A N 1
ATOM 734 C CA . ILE A 1 96 ? -24.501 -8.685 -1.765 1.00 27.79 96 ILE A CA 1
ATOM 735 C C . ILE A 1 96 ? -24.003 -9.029 -3.162 1.00 25.85 96 ILE A C 1
ATOM 736 O O . ILE A 1 96 ? -22.806 -8.960 -3.443 1.00 26.52 96 ILE A O 1
ATOM 741 N N . ALA A 1 97 ? -24.938 -9.404 -4.031 1.00 21.78 97 ALA A N 1
ATOM 742 C CA . ALA A 1 97 ? -24.622 -9.760 -5.408 1.00 28.21 97 ALA A CA 1
ATOM 743 C C . ALA A 1 97 ? -24.028 -8.572 -6.159 1.00 31.64 97 ALA A C 1
ATOM 744 O O . ALA A 1 97 ? -23.035 -8.714 -6.872 1.00 26.86 97 ALA A O 1
ATOM 746 N N . LEU A 1 98 ? -24.644 -7.405 -5.989 1.00 23.79 98 LEU A N 1
ATOM 747 C CA . LEU A 1 98 ? -24.156 -6.174 -6.604 1.00 29.24 98 LEU A CA 1
ATOM 748 C C . LEU A 1 98 ? -22.724 -5.865 -6.186 1.00 30.03 98 LEU A C 1
ATOM 749 O O . LEU A 1 98 ? -21.865 -5.608 -7.029 1.00 32.27 98 LEU A O 1
ATOM 754 N N . LEU A 1 99 ? -22.472 -5.891 -4.881 1.00 29.38 99 LEU A N 1
ATOM 755 C CA . LEU A 1 99 ? -21.146 -5.591 -4.358 1.00 32.47 99 LEU A CA 1
ATOM 756 C C . LEU A 1 99 ? -20.125 -6.605 -4.857 1.0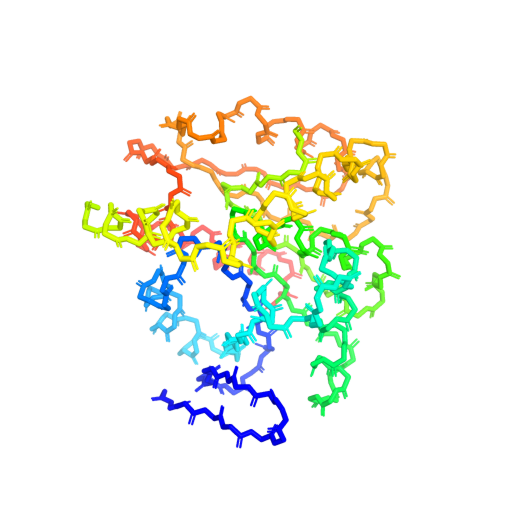0 34.71 99 LEU A C 1
ATOM 757 O O . LEU A 1 99 ? -18.988 -6.251 -5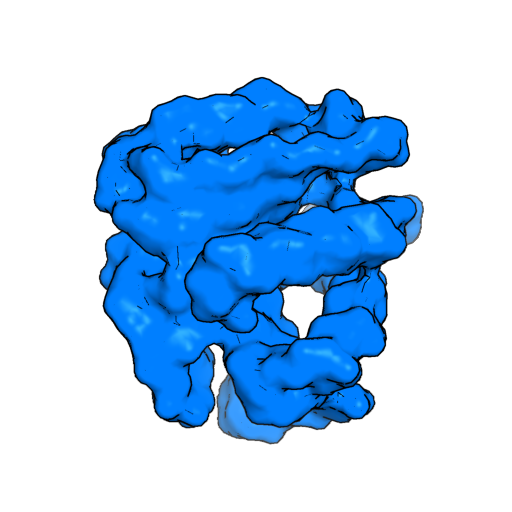.166 1.00 42.57 99 LEU A O 1
ATOM 762 N N . ALA A 1 100 ? -20.541 -7.864 -4.944 1.00 31.93 100 ALA A N 1
ATOM 763 C CA . ALA A 1 100 ? -19.672 -8.925 -5.437 1.00 28.56 100 ALA A CA 1
ATOM 764 C C . ALA A 1 100 ? -19.305 -8.702 -6.902 1.00 31.15 100 ALA A C 1
ATOM 765 O O . ALA A 1 100 ? -18.164 -8.928 -7.304 1.00 36.48 100 ALA A O 1
ATOM 767 N N . THR A 1 101 ? -20.277 -8.258 -7.694 1.00 32.03 101 THR A N 1
ATOM 768 C CA . THR A 1 101 ? -20.038 -7.957 -9.103 1.00 46.69 101 THR A CA 1
ATOM 769 C C . THR A 1 101 ? -19.118 -6.747 -9.252 1.00 48.57 101 THR A C 1
ATOM 770 O O . THR A 1 101 ? -18.359 -6.645 -10.215 1.00 51.50 101 THR A O 1
ATOM 774 N N . LYS A 1 102 ? -19.195 -5.831 -8.292 1.00 45.65 102 LYS A N 1
ATOM 775 C CA . LYS A 1 102 ? -18.319 -4.667 -8.268 1.00 47.22 102 LYS A CA 1
ATOM 776 C C . LYS A 1 102 ? -16.893 -5.058 -7.888 1.00 45.09 102 LYS A C 1
ATOM 777 O O . LYS A 1 102 ? -15.928 -4.623 -8.518 1.00 49.34 102 LYS A O 1
ATOM 783 N N . MET A 1 103 ? -16.770 -5.884 -6.854 1.00 42.61 103 MET A N 1
ATOM 784 C CA . MET A 1 103 ? -15.465 -6.303 -6.355 1.00 44.40 103 MET A CA 1
ATOM 785 C C . MET A 1 103 ? -14.816 -7.350 -7.254 1.00 50.21 103 MET A C 1
ATOM 786 O O . MET A 1 103 ? -13.610 -7.309 -7.492 1.00 59.44 103 MET A O 1
ATOM 791 N N . PHE A 1 104 ? -15.619 -8.287 -7.752 1.00 49.45 104 PHE A N 1
ATOM 792 C CA . PHE A 1 104 ? -15.095 -9.382 -8.564 1.00 46.89 104 PHE A CA 1
ATOM 793 C C . PHE A 1 104 ? -15.907 -9.585 -9.842 1.00 46.01 104 PHE A C 1
ATOM 794 O O . PHE A 1 104 ? -16.637 -10.568 -9.966 1.00 43.89 104 PHE A O 1
ATOM 802 N N . PRO A 1 105 ? -15.768 -8.660 -10.806 1.00 44.55 105 PRO A N 1
ATOM 803 C CA . PRO A 1 105 ? -16.548 -8.705 -12.049 1.00 41.97 105 PRO A CA 1
ATOM 804 C C . PRO A 1 105 ? -16.161 -9.866 -12.961 1.00 46.13 105 PRO A C 1
ATOM 805 O O . PRO A 1 105 ? -16.998 -10.362 -13.714 1.00 51.04 105 PRO A O 1
ATOM 809 N N . GLU A 1 106 ? -14.905 -10.294 -12.884 1.00 45.49 106 GLU A N 1
ATOM 810 C CA . GLU A 1 106 ? -14.396 -11.357 -13.745 1.00 54.82 106 GLU A CA 1
ATOM 811 C C . GLU A 1 106 ? -14.968 -12.724 -13.380 1.00 55.94 106 GLU A C 1
ATOM 812 O O . GLU A 1 106 ? -14.792 -13.695 -14.117 1.00 53.91 106 GLU A O 1
ATOM 818 N N . ILE A 1 107 ? -15.653 -12.797 -12.244 1.00 54.10 107 ILE A N 1
ATOM 819 C CA . ILE A 1 107 ? -16.216 -14.057 -11.776 1.00 49.26 107 ILE A CA 1
ATOM 820 C C . ILE A 1 107 ? -17.723 -14.113 -12.033 1.00 48.03 107 ILE A C 1
ATOM 821 O O . ILE A 1 107 ? -18.364 -15.143 -11.820 1.00 50.30 107 ILE A O 1
ATOM 826 N N . VAL A 1 108 ? -18.281 -13.004 -12.511 1.00 41.25 108 VAL A N 1
ATOM 827 C CA . VAL A 1 108 ? -19.718 -12.913 -12.751 1.00 28.58 108 VAL A CA 1
ATOM 828 C C . VAL A 1 108 ? -20.059 -12.775 -14.234 1.00 28.63 108 VAL A C 1
ATOM 829 O O . VAL A 1 108 ? -19.719 -11.779 -14.869 1.00 26.53 108 VAL A O 1
ATOM 833 N N . GLN A 1 109 ? -20.744 -13.778 -14.776 1.00 37.70 109 GLN A N 1
ATOM 834 C CA . GLN A 1 109 ? -21.155 -13.759 -16.176 1.00 38.49 109 GLN A CA 1
ATOM 835 C C . GLN A 1 109 ? -22.340 -12.823 -16.388 1.00 33.90 109 GLN A C 1
ATOM 836 O O . GLN A 1 109 ? -22.396 -12.086 -17.373 1.00 38.71 109 GLN A O 1
ATOM 842 N N . ALA A 1 110 ? -23.288 -12.860 -15.457 1.00 27.34 110 ALA A N 1
ATOM 843 C CA . ALA A 1 110 ? -24.460 -11.995 -15.515 1.00 30.43 110 ALA A CA 1
ATOM 844 C C . ALA A 1 110 ? -25.021 -11.762 -14.119 1.00 24.21 110 ALA A C 1
ATOM 845 O O . ALA A 1 110 ? -24.791 -12.556 -13.206 1.00 21.29 110 ALA A O 1
ATOM 847 N N . LEU A 1 111 ? -25.761 -10.671 -13.963 1.00 25.45 111 LEU A N 1
ATOM 848 C CA . LEU A 1 111 ? -26.334 -10.307 -12.675 1.00 21.18 111 LEU A CA 1
ATOM 849 C C . LEU A 1 111 ? -27.844 -10.136 -12.779 1.00 27.69 111 LEU A C 1
ATOM 850 O O . LEU A 1 111 ? -28.328 -9.312 -13.552 1.00 34.85 111 LEU A O 1
ATOM 855 N N . VAL A 1 112 ? -28.589 -10.919 -12.006 1.00 26.69 112 VAL A N 1
ATOM 856 C CA . VAL A 1 112 ? -30.042 -10.799 -11.995 1.00 20.95 112 VAL A CA 1
ATOM 857 C C . VAL A 1 112 ? -30.513 -10.212 -10.670 1.00 31.68 112 VAL A C 1
ATOM 858 O O . VAL A 1 112 ? -30.198 -10.732 -9.599 1.00 36.56 112 VAL A O 1
ATOM 862 N N . ILE A 1 113 ? -31.268 -9.123 -10.754 1.00 33.69 113 ILE A N 1
ATOM 863 C CA . ILE A 1 113 ? -31.684 -8.379 -9.573 1.00 38.37 113 ILE A CA 1
ATOM 864 C C . ILE A 1 113 ? -33.197 -8.244 -9.510 1.00 34.75 113 ILE A C 1
ATOM 865 O O . ILE A 1 113 ? -33.853 -7.983 -10.522 1.00 40.97 113 ILE A O 1
ATOM 870 N N . THR A 1 114 ? -33.746 -8.432 -8.316 1.00 29.76 114 THR A N 1
ATOM 871 C CA . THR A 1 114 ? -35.180 -8.314 -8.115 1.00 37.95 114 THR A CA 1
ATOM 872 C C . THR A 1 114 ? -35.533 -7.948 -6.677 1.00 37.62 114 THR A C 1
ATOM 873 O O . THR A 1 114 ? -35.174 -8.659 -5.739 1.00 33.56 114 THR A O 1
ATOM 877 N N . GLY A 1 115 ? -36.232 -6.826 -6.519 1.00 36.44 115 GLY A N 1
ATOM 878 C CA . GLY A 1 115 ? -36.595 -6.308 -5.212 1.00 34.97 115 GLY A CA 1
ATOM 879 C C . GLY A 1 115 ? -35.413 -6.248 -4.265 1.00 32.95 115 GLY A C 1
ATOM 880 O O . GLY A 1 115 ? -35.479 -6.761 -3.151 1.00 33.96 115 GLY A O 1
ATOM 881 N N . SER A 1 116 ? -34.322 -5.634 -4.708 1.00 29.91 116 SER A N 1
ATOM 882 C CA . SER A 1 116 ? -33.099 -5.632 -3.916 1.00 38.98 116 SER A CA 1
ATOM 883 C C . SER A 1 116 ? -32.771 -4.253 -3.363 1.00 44.32 116 SER A C 1
ATOM 884 O O . SER A 1 116 ? -33.146 -3.232 -3.940 1.00 41.62 116 SER A O 1
ATOM 887 N N . SER A 1 117 ? -32.064 -4.237 -2.238 1.00 46.75 117 SER A N 1
ATOM 888 C CA . SER A 1 117 ? -31.598 -2.995 -1.640 1.00 48.78 117 SER A CA 1
ATOM 889 C C . SER A 1 117 ? -30.273 -2.575 -2.265 1.00 46.98 117 SER A C 1
ATOM 890 O O . SER A 1 117 ? -29.798 -3.205 -3.211 1.00 43.22 117 SER A O 1
ATOM 893 N N . GLY A 1 118 ? -29.679 -1.513 -1.734 1.00 47.15 118 GLY A N 1
ATOM 894 C CA . GLY A 1 118 ? -28.438 -0.991 -2.274 1.00 42.40 118 GLY A CA 1
ATOM 895 C C . GLY A 1 118 ? -28.613 0.397 -2.856 1.00 47.59 118 GLY A C 1
ATOM 896 O O . GLY A 1 118 ? -27.676 0.969 -3.411 1.00 52.25 118 GLY A O 1
ATOM 897 N N . LEU A 1 119 ? -29.824 0.934 -2.731 1.00 57.95 119 LEU A N 1
ATOM 898 C CA . LEU A 1 119 ? -30.125 2.293 -3.174 1.00 59.26 119 LEU A CA 1
ATOM 899 C C . LEU A 1 119 ? -31.094 2.976 -2.214 1.00 61.41 119 LEU A C 1
ATOM 900 O O . LEU A 1 119 ? -30.678 3.637 -1.263 1.00 69.63 119 LEU A O 1
ATOM 905 N N . LYS A 1 153 ? -46.423 -13.802 5.223 1.00 87.31 153 LYS A N 1
ATOM 906 C CA . LYS A 1 153 ? -47.385 -13.787 6.295 1.00 101.15 153 LYS A CA 1
ATOM 907 C C . LYS A 1 153 ? -46.742 -14.097 7.634 1.00 114.69 153 LYS A C 1
ATOM 908 O O . LYS A 1 153 ? -46.546 -13.199 8.433 1.00 119.37 153 LYS A O 1
ATOM 914 N N . GLU A 1 154 ? -46.424 -15.359 7.898 1.00 123.72 154 GLU A N 1
ATOM 915 C CA . GLU A 1 154 ? -45.829 -15.741 9.184 1.00 126.52 154 GLU A CA 1
ATOM 916 C C . GLU A 1 154 ? -44.337 -15.525 9.478 1.00 119.15 154 GLU A C 1
ATOM 917 O O . GLU A 1 154 ? -43.824 -15.971 10.503 1.00 122.31 154 GLU A O 1
ATOM 923 N N . ILE A 1 155 ? -43.657 -14.844 8.564 1.00 105.78 155 ILE A N 1
ATOM 924 C CA . ILE A 1 155 ? -42.353 -14.211 8.726 1.00 93.15 155 ILE A CA 1
ATOM 925 C C . ILE A 1 155 ? -42.354 -13.235 9.883 1.00 90.89 155 ILE A C 1
ATOM 926 O O . ILE A 1 155 ? -41.320 -12.821 10.380 1.00 87.17 155 ILE A O 1
ATOM 931 N N . VAL A 1 156 ? -43.559 -12.893 10.323 1.00 89.49 156 VAL A N 1
ATOM 932 C CA . VAL A 1 156 ? -43.645 -12.037 11.500 1.00 91.47 156 VAL A CA 1
ATOM 933 C C . VAL A 1 156 ? -42.917 -12.648 12.696 1.00 98.18 156 VAL A C 1
ATOM 934 O O . VAL A 1 156 ? -42.330 -11.937 13.512 1.00 105.01 156 VAL A O 1
ATOM 938 N N . ASP A 1 157 ? -42.953 -13.973 12.780 1.00 96.31 157 ASP A N 1
ATOM 939 C CA . ASP A 1 157 ? -42.386 -14.704 13.906 1.00 94.68 157 ASP A CA 1
ATOM 940 C C . ASP A 1 157 ? -40.859 -14.734 13.806 1.00 84.86 157 ASP A C 1
ATOM 941 O O . ASP A 1 157 ? -40.169 -15.086 14.759 1.00 78.06 157 ASP A O 1
ATOM 946 N N . GLU A 1 158 ? -40.324 -14.336 12.656 1.00 88.50 158 GLU A N 1
ATOM 947 C CA . GLU A 1 158 ? -38.875 -14.280 12.505 1.00 97.00 158 GLU A CA 1
ATOM 948 C C . GLU A 1 158 ? -38.366 -12.885 12.126 1.00 91.65 158 GLU A C 1
ATOM 949 O O . GLU A 1 158 ? -37.391 -12.745 11.386 1.00 89.15 158 GLU A O 1
ATOM 955 N N . VAL A 1 159 ? -39.036 -11.860 12.648 1.00 89.75 159 VAL A N 1
ATOM 956 C CA . VAL A 1 159 ? -38.476 -10.512 12.719 1.00 83.32 159 VAL A CA 1
ATOM 957 C C . VAL A 1 159 ? -38.562 -10.068 14.175 1.00 93.88 159 VAL A C 1
ATOM 958 O O . VAL A 1 159 ? -37.850 -9.163 14.610 1.00 97.71 159 VAL A O 1
ATOM 962 N N . TYR A 1 160 ? -39.446 -10.727 14.922 1.00 97.12 160 TYR A N 1
ATOM 963 C CA . TYR A 1 160 ? -39.490 -10.594 16.371 1.00 103.20 160 TYR A CA 1
ATOM 964 C C . TYR A 1 160 ? -38.300 -11.348 16.948 1.00 101.07 160 TYR A C 1
ATOM 965 O O . TYR A 1 160 ? -37.860 -11.091 18.068 1.00 104.66 160 TYR A O 1
ATOM 974 N N . GLU A 1 161 ? -37.788 -12.287 16.160 1.00 99.71 161 GLU A N 1
ATOM 975 C CA . GLU A 1 161 ? -36.579 -13.015 16.506 1.00 96.54 161 GLU A CA 1
ATOM 976 C C . GLU A 1 161 ? -35.420 -12.038 16.645 1.00 91.54 161 GLU A C 1
ATOM 977 O O . GLU A 1 161 ? -34.567 -12.188 17.514 1.00 92.58 161 GLU A O 1
ATOM 983 N N . THR A 1 162 ? -35.415 -11.023 15.787 1.00 89.57 162 THR A N 1
ATOM 984 C CA . THR A 1 162 ? -34.370 -10.008 15.781 1.00 89.71 162 THR A CA 1
ATOM 985 C C . THR A 1 162 ? -34.436 -9.108 17.021 1.00 94.67 162 THR A C 1
ATOM 986 O O . THR A 1 162 ? -33.405 -8.680 17.542 1.00 100.88 162 THR A O 1
ATOM 990 N N . VAL A 1 163 ? -35.644 -8.843 17.512 1.00 91.65 163 VAL A N 1
ATOM 991 C CA . VAL A 1 163 ? -35.820 -7.860 18.579 1.00 94.69 163 VAL A CA 1
ATOM 992 C C . VAL A 1 163 ? -35.763 -8.439 19.996 1.00 102.58 163 VAL A C 1
ATOM 993 O O . VAL A 1 163 ? -35.839 -7.690 20.970 1.00 110.57 163 VAL A O 1
ATOM 997 N N . SER A 1 164 ? -35.628 -9.756 20.123 1.00 101.89 164 SER A N 1
ATOM 998 C CA . SER A 1 164 ? -35.540 -10.364 21.450 1.00 109.04 164 SER A CA 1
ATOM 999 C C . SER A 1 164 ? -34.427 -11.400 21.568 1.00 116.89 164 SER A C 1
ATOM 1000 O O . SER A 1 164 ? -34.239 -12.003 22.628 1.00 117.64 164 SER A O 1
ATOM 1003 N N . ASP A 1 165 ? -33.739 -11.593 20.454 1.00 126.23 165 ASP A N 1
ATOM 1004 C CA . ASP A 1 165 ? -32.637 -12.511 20.424 1.00 132.60 165 ASP A CA 1
ATOM 1005 C C . ASP A 1 165 ? -31.515 -11.936 21.233 1.00 130.57 165 ASP A C 1
ATOM 1006 O O . ASP A 1 165 ? -30.637 -12.665 21.683 1.00 140.17 165 ASP A O 1
ATOM 1011 N N . ARG A 1 166 ? -31.546 -10.623 21.423 1.00 114.69 166 ARG A N 1
ATOM 1012 C CA . ARG A 1 166 ? -30.558 -9.914 22.200 1.00 103.04 166 ARG A CA 1
ATOM 1013 C C . ARG A 1 166 ? -29.245 -9.690 21.502 1.00 95.13 166 ARG A C 1
ATOM 1014 O O . ARG A 1 166 ? -28.834 -8.568 21.336 1.00 89.88 166 ARG A O 1
ATOM 1022 N N . ASN A 1 167 ? -28.578 -10.748 21.089 1.00 94.78 167 ASN A N 1
ATOM 1023 C CA . ASN A 1 167 ? -27.289 -10.600 20.428 1.00 94.76 167 ASN A CA 1
ATOM 1024 C C . ASN A 1 167 ? -27.336 -10.576 18.894 1.00 93.62 167 ASN A C 1
ATOM 1025 O O . ASN A 1 167 ? -26.318 -10.492 18.238 1.00 95.67 167 ASN A O 1
ATOM 1030 N N . LYS A 1 168 ? -28.525 -10.627 18.316 1.00 86.39 168 LYS A N 1
ATOM 1031 C CA . LYS A 1 168 ? -28.652 -10.735 16.866 1.00 65.64 168 LYS A CA 1
ATOM 1032 C C . LYS A 1 168 ? -29.155 -9.404 16.328 1.00 57.87 168 LYS A C 1
ATOM 1033 O O . LYS A 1 168 ? -28.983 -9.076 15.152 1.00 55.07 168 LYS A O 1
ATOM 1039 N N . LEU A 1 169 ? -29.776 -8.644 17.222 1.00 63.50 169 LEU A N 1
ATOM 1040 C CA . LEU A 1 169 ? -30.223 -7.292 16.931 1.00 59.72 169 LEU A CA 1
ATOM 1041 C C . LEU A 1 169 ? -29.040 -6.417 16.543 1.00 58.09 169 LEU A C 1
ATOM 1042 O O . LEU A 1 169 ? -29.117 -5.642 15.590 1.00 48.02 169 LEU A O 1
ATOM 1047 N N . VAL A 1 170 ? -27.945 -6.554 17.285 1.00 56.43 170 VAL A N 1
ATOM 1048 C CA . VAL A 1 170 ? -26.733 -5.790 17.014 1.00 59.99 170 VAL A CA 1
ATOM 1049 C C . VAL A 1 170 ? -26.182 -6.134 15.637 1.00 55.47 170 VAL A C 1
ATOM 1050 O O . VAL A 1 170 ? -25.725 -5.258 14.905 1.00 63.40 170 VAL A O 1
ATOM 1054 N N . LYS A 1 171 ? -26.234 -7.415 15.291 1.00 45.20 171 LYS A N 1
ATOM 1055 C CA . LYS A 1 171 ? -25.750 -7.881 13.999 1.00 42.28 171 LYS A CA 1
ATOM 1056 C C . LYS A 1 171 ? -26.636 -7.368 12.868 1.00 42.76 171 LYS A C 1
ATOM 1057 O O . LYS A 1 171 ? -26.137 -6.960 11.821 1.00 38.82 171 LYS A O 1
ATOM 1063 N N . THR A 1 172 ? -27.948 -7.379 13.087 1.00 45.18 172 THR A N 1
ATOM 1064 C CA . THR A 1 172 ? -28.888 -6.818 12.121 1.00 42.85 172 THR A CA 1
ATOM 1065 C C . THR A 1 172 ? -28.633 -5.324 11.946 1.00 45.36 172 THR A C 1
ATOM 1066 O O . THR A 1 172 ? -28.626 -4.808 10.827 1.00 39.35 172 THR A O 1
ATOM 1070 N N . LEU A 1 173 ? -28.420 -4.637 13.064 1.00 47.57 173 LEU A N 1
ATOM 1071 C CA . LEU A 1 173 ? -28.081 -3.220 13.040 1.00 46.52 173 LEU A CA 1
ATOM 1072 C C . LEU A 1 173 ? -26.738 -2.996 12.353 1.00 42.81 173 LEU A C 1
ATOM 1073 O O . LEU A 1 173 ? -26.559 -2.022 11.624 1.00 42.52 173 LEU A O 1
ATOM 1078 N N . ALA A 1 174 ? -25.800 -3.907 12.591 1.00 42.27 174 ALA A N 1
ATOM 1079 C CA . ALA A 1 174 ? -24.485 -3.838 11.965 1.00 41.28 174 ALA A CA 1
ATOM 1080 C C . ALA A 1 174 ? -24.592 -3.996 10.452 1.00 43.19 174 ALA A C 1
ATOM 1081 O O . ALA A 1 174 ? -23.906 -3.302 9.702 1.00 39.73 174 ALA A O 1
ATOM 1083 N N . ILE A 1 175 ? -25.455 -4.909 10.012 1.00 42.13 175 ILE A N 1
ATOM 1084 C CA . ILE A 1 175 ? -25.675 -5.139 8.586 1.00 41.23 175 ILE A CA 1
ATOM 1085 C C . ILE A 1 175 ? -26.291 -3.917 7.917 1.00 35.25 175 ILE A C 1
ATOM 1086 O O . ILE A 1 175 ? -25.814 -3.463 6.877 1.00 42.12 175 ILE A O 1
ATOM 1091 N N . ALA A 1 176 ? -27.353 -3.391 8.522 1.00 36.70 176 ALA A N 1
ATOM 1092 C CA . ALA A 1 176 ? -28.052 -2.226 7.986 1.00 39.41 176 ALA A CA 1
ATOM 1093 C C . ALA A 1 176 ? -27.123 -1.022 7.879 1.00 42.98 176 ALA A C 1
ATOM 1094 O O . ALA A 1 176 ? -27.094 -0.340 6.854 1.00 38.04 176 ALA A O 1
ATOM 1096 N N . LYS A 1 177 ? -26.370 -0.766 8.945 1.00 43.34 177 LYS A N 1
ATOM 1097 C CA . LYS A 1 177 ? -25.384 0.308 8.954 1.00 41.43 177 LYS A CA 1
ATOM 1098 C C . LYS A 1 177 ? -24.375 0.117 7.828 1.00 40.85 177 LYS A C 1
ATOM 1099 O O . LYS A 1 177 ? -24.075 1.050 7.086 1.00 43.06 177 LYS A O 1
ATOM 1105 N N . SER A 1 178 ? -23.865 -1.104 7.703 1.00 39.71 178 SER A N 1
ATOM 1106 C CA . SER A 1 178 ? -22.916 -1.446 6.649 1.00 45.09 178 SER A CA 1
ATOM 1107 C C . SER A 1 178 ? -23.535 -1.312 5.260 1.00 49.39 178 SER A C 1
ATOM 1108 O O . SER A 1 178 ? -22.879 -0.864 4.320 1.00 44.91 178 SER A O 1
ATOM 1111 N N . ALA A 1 179 ? -24.800 -1.703 5.141 1.00 48.70 179 ALA A N 1
ATOM 1112 C CA . ALA A 1 179 ? -25.499 -1.675 3.861 1.00 45.09 179 ALA A CA 1
ATOM 1113 C C . ALA A 1 179 ? -25.672 -0.256 3.330 1.00 46.17 179 ALA A C 1
ATOM 1114 O O . ALA A 1 179 ? -25.292 0.039 2.197 1.00 42.43 179 ALA A O 1
ATOM 1116 N N . ILE A 1 180 ? -26.243 0.619 4.152 1.00 54.39 180 ILE A N 1
ATOM 1117 C CA . ILE A 1 180 ? -26.531 1.990 3.739 1.00 52.86 180 ILE A CA 1
ATOM 1118 C C . ILE A 1 180 ? -25.249 2.798 3.545 1.00 48.40 180 ILE A C 1
ATOM 1119 O O . ILE A 1 180 ? -25.167 3.644 2.653 1.00 47.67 180 ILE A O 1
ATOM 1124 N N . ARG A 1 181 ? -24.251 2.531 4.380 1.00 53.33 181 ARG A N 1
ATOM 1125 C CA . ARG A 1 181 ? -22.944 3.165 4.242 1.00 60.51 181 ARG A CA 1
ATOM 1126 C C . ARG A 1 181 ? -22.324 2.811 2.894 1.00 54.61 181 ARG A C 1
ATOM 1127 O O . ARG A 1 181 ? -21.617 3.617 2.289 1.00 50.70 181 ARG A O 1
ATOM 1135 N N . HIS A 1 182 ? -22.637 1.608 2.451 1.00 57.05 182 HIS A N 1
ATOM 1136 C CA . HIS A 1 182 ? -22.184 1.032 1.203 1.00 55.13 182 HIS A CA 1
ATOM 1137 C C . HIS A 1 182 ? -23.151 1.260 0.052 1.00 48.68 182 HIS A C 1
ATOM 1138 O O . HIS A 1 182 ? -23.605 0.321 -0.563 1.00 46.16 182 HIS A O 1
ATOM 1145 N N . ASN A 1 183 ? -23.444 2.514 -0.266 1.00 71.73 183 ASN A N 1
ATOM 1146 C CA . ASN A 1 183 ? -24.376 2.818 -1.347 1.00 55.95 183 ASN A CA 1
ATOM 1147 C C . ASN A 1 183 ? -23.793 2.437 -2.703 1.00 61.85 183 ASN A C 1
ATOM 1148 O O . ASN A 1 183 ? -22.593 2.582 -2.932 1.00 70.06 183 ASN A O 1
ATOM 1153 N N . MET A 1 184 ? -24.644 1.950 -3.601 1.00 55.78 184 MET A N 1
ATOM 1154 C CA . MET A 1 184 ? -24.185 1.464 -4.899 1.00 50.76 184 MET A CA 1
ATOM 1155 C C . MET A 1 184 ? -24.285 2.516 -5.999 1.00 55.08 184 MET A C 1
ATOM 1156 O O . MET A 1 184 ? -23.672 2.366 -7.055 1.00 59.96 184 MET A O 1
ATOM 1161 N N . ALA A 1 185 ? -25.044 3.579 -5.737 1.00 54.82 185 ALA A N 1
ATOM 1162 C CA . ALA A 1 185 ? -25.340 4.614 -6.731 1.00 63.13 185 ALA A CA 1
ATOM 1163 C C . ALA A 1 185 ? -24.105 5.134 -7.466 1.00 68.42 185 ALA A C 1
ATOM 1164 O O . ALA A 1 185 ? -24.147 5.371 -8.673 1.00 69.37 185 ALA A O 1
ATOM 1166 N N . LYS A 1 186 ? -23.010 5.304 -6.734 1.00 69.17 186 LYS A N 1
ATOM 1167 C CA . LYS A 1 186 ? -21.775 5.827 -7.305 1.00 72.94 186 LYS A CA 1
ATOM 1168 C C . LYS A 1 186 ? -21.004 4.779 -8.108 1.00 72.45 186 LYS A C 1
ATOM 1169 O O . LYS A 1 186 ? -20.261 5.119 -9.029 1.00 75.50 186 LYS A O 1
ATOM 1175 N N . ASP A 1 187 ? -21.180 3.509 -7.756 1.00 67.98 187 ASP A N 1
ATOM 1176 C CA . ASP A 1 187 ? -20.420 2.429 -8.381 1.00 68.40 187 ASP A CA 1
ATOM 1177 C C . ASP A 1 187 ? -21.105 1.882 -9.630 1.00 62.18 187 ASP A C 1
ATOM 1178 O O . ASP A 1 187 ? -20.452 1.340 -10.522 1.00 67.86 187 ASP A O 1
ATOM 1183 N N . LEU A 1 188 ? -22.424 2.029 -9.684 1.00 58.23 188 LEU A N 1
ATOM 1184 C CA . LEU A 1 188 ? -23.226 1.523 -10.800 1.00 48.02 188 LEU A CA 1
ATOM 1185 C C . LEU A 1 188 ? -22.875 2.028 -12.216 1.00 61.70 188 LEU A C 1
ATOM 1186 O O . LEU A 1 188 ? -22.860 1.217 -13.142 1.00 55.01 188 LEU A O 1
ATOM 1191 N N . PRO A 1 189 ? -22.613 3.348 -12.400 1.00 68.67 189 PRO A N 1
ATOM 1192 C CA . PRO A 1 189 ? -22.441 3.914 -13.750 1.00 73.87 189 PRO A CA 1
ATOM 1193 C C . PRO A 1 189 ? -21.597 3.104 -14.739 1.00 72.32 189 PRO A C 1
ATOM 1194 O O . PRO A 1 189 ? -21.837 3.214 -15.940 1.00 83.26 189 PRO A O 1
ATOM 1198 N N . LYS A 1 190 ? -20.638 2.314 -14.269 1.00 59.66 190 LYS A N 1
ATOM 1199 C CA . LYS A 1 190 ? -19.969 1.390 -15.176 1.00 72.94 190 LYS A CA 1
ATOM 1200 C C . LYS A 1 190 ? -19.575 0.090 -14.469 1.00 70.02 190 LYS A C 1
ATOM 1201 O O . LYS A 1 190 ? -18.397 -0.248 -14.343 1.00 68.29 190 LYS A O 1
ATOM 1207 N N . MET A 1 191 ? -20.585 -0.623 -13.986 1.00 59.62 191 MET A N 1
ATOM 1208 C CA . MET A 1 191 ? -20.447 -2.040 -13.695 1.00 54.87 191 MET A CA 1
ATOM 1209 C C . MET A 1 191 ? -20.909 -2.763 -14.955 1.00 58.96 191 MET A C 1
ATOM 1210 O O . MET A 1 191 ? -22.096 -3.043 -15.129 1.00 64.05 191 MET A O 1
ATOM 1215 N N . LYS A 1 192 ? -19.950 -3.037 -15.837 1.00 59.21 192 LYS A N 1
ATOM 1216 C CA . LYS A 1 192 ? -20.214 -3.448 -17.217 1.00 63.03 192 LYS A CA 1
ATOM 1217 C C . LYS A 1 192 ? -21.082 -4.691 -17.378 1.00 58.40 192 LYS A C 1
ATOM 1218 O O . LYS A 1 192 ? -21.737 -4.858 -18.408 1.00 58.79 192 LYS A O 1
ATOM 1224 N N . THR A 1 193 ? -21.080 -5.555 -16.368 1.00 56.62 193 THR A N 1
ATOM 1225 C CA . THR A 1 193 ? -21.733 -6.857 -16.466 1.00 60.70 193 THR A CA 1
ATOM 1226 C C . THR A 1 193 ? -23.200 -6.745 -16.871 1.00 52.95 193 THR A C 1
ATOM 1227 O O . THR A 1 193 ? -23.923 -5.887 -16.363 1.00 45.89 193 THR A O 1
ATOM 1231 N N . PRO A 1 194 ? -23.634 -7.607 -17.805 1.00 50.99 194 PRO A N 1
ATOM 1232 C CA . PRO A 1 194 ? -25.030 -7.674 -18.250 1.00 41.00 194 PRO A CA 1
ATOM 1233 C C . PRO A 1 194 ? -25.974 -7.921 -17.081 1.00 34.61 194 PRO A C 1
ATOM 1234 O O . PRO A 1 194 ? -25.813 -8.902 -16.356 1.00 30.56 194 PRO A O 1
ATOM 1238 N N . THR A 1 195 ? -26.948 -7.036 -16.899 1.00 40.47 195 THR A N 1
ATOM 1239 C CA . THR A 1 195 ? -27.816 -7.107 -15.733 1.00 35.17 195 THR A CA 1
ATOM 1240 C C . THR A 1 195 ? -29.291 -7.198 -16.104 1.00 32.53 195 THR A C 1
ATOM 1241 O O . THR A 1 195 ? -29.790 -6.426 -16.922 1.00 30.92 195 THR A O 1
ATOM 1245 N N . CYS A 1 196 ? -29.983 -8.155 -15.496 1.00 27.12 196 CYS A N 1
ATOM 1246 C CA . CYS A 1 196 ? -31.420 -8.294 -15.677 1.00 31.57 196 CYS A CA 1
ATOM 1247 C C . CYS A 1 196 ? -32.143 -7.823 -14.424 1.00 32.27 196 CYS A C 1
ATOM 1248 O O . CYS A 1 196 ? -31.912 -8.341 -13.331 1.00 29.55 196 CYS A O 1
ATOM 1251 N N . ILE A 1 197 ? -33.014 -6.834 -14.582 1.00 35.74 197 ILE A N 1
ATOM 1252 C CA . ILE A 1 197 ? -33.764 -6.308 -13.452 1.00 29.10 197 ILE A CA 1
ATOM 1253 C C . ILE A 1 197 ? -35.246 -6.631 -13.595 1.00 29.67 197 ILE A C 1
ATOM 1254 O O . ILE A 1 197 ? -35.932 -6.076 -14.451 1.00 31.36 197 ILE A O 1
ATOM 1259 N N . ILE A 1 198 ? -35.726 -7.543 -12.756 1.00 28.67 198 ILE A N 1
ATOM 1260 C CA . ILE A 1 198 ? -37.135 -7.918 -12.740 1.00 32.58 198 ILE A CA 1
ATOM 1261 C C . ILE A 1 198 ? -37.777 -7.383 -11.466 1.00 36.57 198 ILE A C 1
ATOM 1262 O O . ILE A 1 198 ? -37.237 -7.556 -10.380 1.00 30.23 198 ILE A O 1
ATOM 1267 N N . TRP A 1 199 ? -38.924 -6.727 -11.590 1.00 33.21 199 TRP A N 1
ATOM 1268 C CA . TRP A 1 199 ? -39.484 -6.021 -10.444 1.00 35.07 199 TRP A CA 1
ATOM 1269 C C . TRP A 1 199 ? -41.004 -6.109 -10.373 1.00 41.92 199 TRP A C 1
ATOM 1270 O O . TRP A 1 199 ? -41.684 -6.111 -11.398 1.00 49.35 199 TRP A O 1
ATOM 1281 N N . GLY A 1 200 ? -41.530 -6.180 -9.155 1.00 38.85 200 GLY A N 1
ATOM 1282 C CA . GLY A 1 200 ? -42.962 -6.074 -8.947 1.00 50.39 200 GLY A CA 1
ATOM 1283 C C . GLY A 1 200 ? -43.396 -4.642 -9.192 1.00 56.28 200 GLY A C 1
ATOM 1284 O O . GLY A 1 200 ? -42.740 -3.707 -8.733 1.00 59.74 200 GLY A O 1
ATOM 1285 N N . LYS A 1 201 ? -44.498 -4.466 -9.914 1.00 46.80 201 LYS A N 1
ATOM 1286 C CA . LYS A 1 201 ? -44.951 -3.133 -10.303 1.00 54.23 201 LYS A CA 1
ATOM 1287 C C . LYS A 1 201 ? -45.517 -2.332 -9.130 1.00 61.13 201 LYS A C 1
ATOM 1288 O O . LYS A 1 201 ? -45.685 -1.116 -9.228 1.00 66.90 201 LYS A O 1
ATOM 1294 N N . ASN A 1 202 ? -45.804 -3.009 -8.022 1.00 57.88 202 ASN A N 1
ATOM 1295 C CA . ASN A 1 202 ? -46.250 -2.325 -6.813 1.00 67.07 202 ASN A CA 1
ATOM 1296 C C . ASN A 1 202 ? -45.487 -2.806 -5.581 1.00 72.93 202 ASN A C 1
ATOM 1297 O O . ASN A 1 202 ? -46.078 -3.302 -4.620 1.00 73.11 202 ASN A O 1
ATOM 1302 N N . ASP A 1 203 ? -44.167 -2.650 -5.623 1.00 70.56 203 ASP A N 1
ATOM 1303 C CA . ASP A 1 203 ? -43.297 -3.022 -4.514 1.00 58.77 203 ASP A CA 1
ATOM 1304 C C . ASP A 1 203 ? -43.320 -1.937 -3.439 1.00 54.55 203 ASP A C 1
ATOM 1305 O O . ASP A 1 203 ? -43.158 -0.756 -3.740 1.00 60.99 203 ASP A O 1
ATOM 1310 N N . ASN A 1 204 ? -43.515 -2.344 -2.189 1.00 56.44 204 ASN A N 1
ATOM 1311 C CA . ASN A 1 204 ? -43.597 -1.397 -1.081 1.00 71.02 204 ASN A CA 1
ATOM 1312 C C . ASN A 1 204 ? -42.283 -1.248 -0.318 1.00 70.74 204 ASN A C 1
ATOM 1313 O O . ASN A 1 204 ? -41.943 -0.154 0.134 1.00 77.99 204 ASN A O 1
ATOM 1318 N N . VAL A 1 205 ? -41.552 -2.348 -0.171 1.00 59.10 205 VAL A N 1
ATOM 1319 C CA . VAL A 1 205 ? -40.267 -2.318 0.520 1.00 59.89 205 VAL A CA 1
ATOM 1320 C C . VAL A 1 205 ? -39.229 -1.576 -0.315 1.00 57.54 20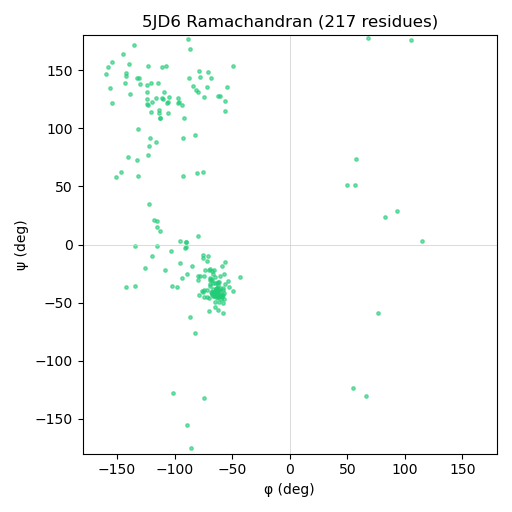5 VAL A C 1
ATOM 1321 O O . VAL A 1 205 ? -38.634 -0.598 0.138 1.00 60.35 205 VAL A O 1
ATOM 1325 N N . THR A 1 206 ? -39.015 -2.054 -1.536 1.00 53.26 206 THR A N 1
ATOM 1326 C CA . THR A 1 206 ? -38.153 -1.371 -2.490 1.00 47.83 206 THR A CA 1
ATOM 1327 C C . THR A 1 206 ? -38.979 -0.920 -3.688 1.00 53.73 206 THR A C 1
ATOM 1328 O O . THR A 1 206 ? -39.096 -1.651 -4.672 1.00 46.82 206 THR A O 1
ATOM 1332 N N . PRO A 1 207 ? -39.556 0.290 -3.599 1.00 57.75 207 PRO A N 1
ATOM 1333 C CA . PRO A 1 207 ? -40.458 0.878 -4.597 1.00 57.69 207 PRO A CA 1
ATOM 1334 C C . PRO A 1 207 ? -39.908 0.804 -6.021 1.00 55.06 207 PRO A C 1
ATOM 1335 O O . PRO A 1 207 ? -38.691 0.756 -6.200 1.00 47.98 207 PRO A O 1
ATOM 1339 N N . PRO A 1 208 ? -40.802 0.795 -7.026 1.00 53.51 208 PRO A N 1
ATOM 1340 C CA . PRO A 1 208 ? -40.416 0.682 -8.438 1.00 53.27 208 PRO A CA 1
ATOM 1341 C C . PRO A 1 208 ? -39.485 1.800 -8.905 1.00 55.37 208 PRO A C 1
ATOM 1342 O O . PRO A 1 208 ? -38.830 1.652 -9.937 1.00 58.07 208 PRO A O 1
ATOM 1346 N N . GLU A 1 209 ? -39.432 2.898 -8.158 1.00 52.20 209 GLU A N 1
ATOM 1347 C CA . GLU A 1 209 ? -38.507 3.985 -8.460 1.00 53.54 209 GLU A CA 1
ATOM 1348 C C . GLU A 1 209 ? -37.065 3.495 -8.391 1.00 57.94 209 GLU A C 1
ATOM 1349 O O . GLU A 1 209 ? -36.230 3.874 -9.213 1.00 60.80 209 GLU A O 1
ATOM 1355 N N . VAL A 1 210 ? -36.785 2.648 -7.405 1.00 49.10 210 VAL A N 1
ATOM 1356 C CA . VAL A 1 210 ? -35.4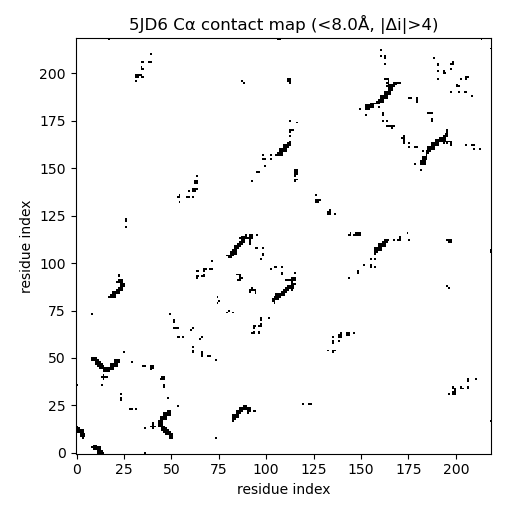52 2.090 -7.212 1.00 46.80 210 VAL A CA 1
ATOM 1357 C C . VAL A 1 210 ? -35.026 1.260 -8.420 1.00 46.71 210 VAL A C 1
ATOM 1358 O O . VAL A 1 210 ? -33.868 1.302 -8.839 1.00 43.14 210 VAL A O 1
ATOM 1362 N N . ALA A 1 211 ? -35.974 0.517 -8.982 1.00 46.75 211 ALA A N 1
ATOM 1363 C CA . ALA A 1 211 ? -35.712 -0.320 -10.148 1.00 44.70 211 ALA A CA 1
ATOM 1364 C C . ALA A 1 211 ? -35.247 0.513 -11.336 1.00 51.17 211 ALA A C 1
ATOM 1365 O O . ALA A 1 211 ? -34.306 0.140 -12.038 1.00 51.52 211 ALA A O 1
ATOM 1367 N N . GLU A 1 212 ? -35.907 1.646 -11.554 1.00 57.69 212 GLU A N 1
ATOM 1368 C CA . GLU A 1 212 ? -35.573 2.518 -12.673 1.00 59.51 212 GLU A CA 1
ATOM 1369 C C . GLU A 1 212 ? -34.277 3.281 -12.416 1.00 55.84 212 GLU A C 1
ATOM 1370 O O . GLU A 1 212 ? -33.577 3.656 -13.355 1.00 52.54 212 GLU A O 1
ATOM 1376 N N . ASP A 1 213 ? -33.960 3.506 -11.144 1.00 54.71 213 ASP A N 1
ATOM 1377 C CA . ASP A 1 213 ? -32.668 4.072 -10.770 1.00 53.96 213 ASP A CA 1
ATOM 1378 C C . ASP A 1 213 ? -31.549 3.117 -11.173 1.00 54.78 213 ASP A C 1
ATOM 1379 O O . ASP A 1 213 ? -30.517 3.538 -11.698 1.00 57.01 213 ASP A O 1
ATOM 1384 N N . PHE A 1 214 ? -31.766 1.830 -10.917 1.00 43.50 214 PHE A N 1
ATOM 1385 C CA . PHE A 1 214 ? -30.831 0.785 -11.323 1.00 49.26 214 PHE A CA 1
ATOM 1386 C C . PHE A 1 214 ? -30.654 0.772 -12.835 1.00 49.53 214 PHE A C 1
ATOM 1387 O O . PHE A 1 214 ? -29.537 0.671 -13.339 1.00 53.44 214 PHE A O 1
ATOM 1395 N N . LYS A 1 215 ? -31.769 0.876 -13.550 1.00 41.96 215 LYS A N 1
ATOM 1396 C CA . LYS A 1 215 ? -31.756 0.894 -15.007 1.00 50.81 215 LYS A CA 1
ATOM 1397 C C . LYS A 1 215 ? -31.017 2.121 -15.540 1.00 53.48 215 LYS A C 1
ATOM 1398 O O . LYS A 1 215 ? -30.289 2.033 -16.529 1.00 52.80 215 LYS A O 1
ATOM 1404 N N . ARG A 1 216 ? -31.203 3.259 -14.875 1.00 53.27 216 ARG A N 1
ATOM 1405 C CA . ARG A 1 216 ? -30.549 4.504 -15.274 1.00 57.68 216 ARG A CA 1
ATOM 1406 C C . ARG A 1 216 ? -29.030 4.406 -15.199 1.00 58.95 216 ARG A C 1
ATOM 1407 O O . ARG A 1 216 ? -28.330 4.644 -16.183 1.00 61.83 216 ARG A O 1
ATOM 1415 N N . LEU A 1 217 ? -28.531 4.052 -14.020 1.00 54.45 217 LEU A N 1
ATOM 1416 C CA . LEU A 1 217 ? -27.103 4.106 -13.739 1.00 52.29 217 LEU A CA 1
ATOM 1417 C C . LEU A 1 217 ? -26.318 2.980 -14.412 1.00 58.94 217 LEU A C 1
ATOM 1418 O O . LEU A 1 217 ? -25.267 3.223 -15.001 1.00 66.33 217 LEU A O 1
ATOM 1423 N N . LEU A 1 218 ? -26.827 1.754 -14.327 1.00 46.57 218 LEU A N 1
ATOM 1424 C CA . LEU A 1 218 ? -26.156 0.610 -14.942 1.00 51.70 218 LEU A CA 1
ATOM 1425 C C . LEU A 1 218 ? -26.057 0.767 -16.457 1.00 58.72 218 LEU A C 1
ATOM 1426 O O . LEU A 1 218 ? -27.059 1.022 -17.126 1.00 66.14 218 LEU A O 1
ATOM 1431 N N . PRO A 1 219 ? -24.840 0.614 -17.000 1.00 55.32 219 PRO A N 1
ATOM 1432 C CA . PRO A 1 219 ? -24.589 0.778 -18.437 1.00 58.14 219 PRO A CA 1
ATOM 1433 C C . PRO A 1 219 ? -25.275 -0.288 -19.289 1.00 57.34 219 PRO A C 1
ATOM 1434 O O . PRO A 1 219 ? -25.866 0.040 -20.317 1.00 64.13 219 PRO A O 1
ATOM 1438 N N . ASP A 1 220 ? -25.199 -1.544 -18.863 1.00 53.91 220 ASP A N 1
ATOM 1439 C CA . ASP A 1 220 ? -25.787 -2.643 -19.621 1.00 53.90 220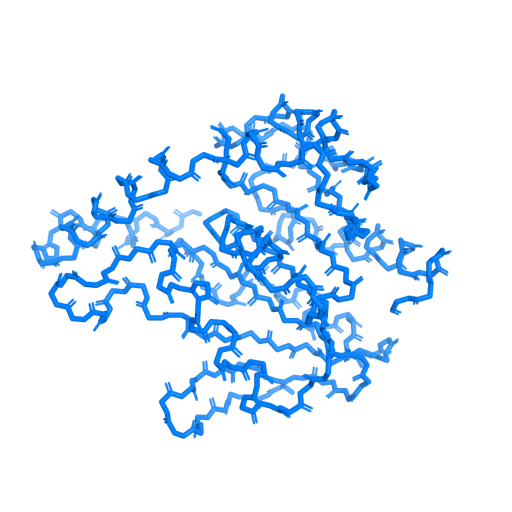 ASP A CA 1
ATOM 1440 C C . ASP A 1 220 ? -26.805 -3.405 -18.779 1.00 52.64 220 ASP A C 1
ATOM 1441 O O . ASP A 1 220 ? -26.480 -4.421 -18.165 1.00 56.38 220 ASP A O 1
ATOM 1446 N N . ALA A 1 221 ? -28.039 -2.910 -18.757 1.00 52.28 221 ALA A N 1
ATOM 1447 C CA . ALA A 1 221 ? -29.088 -3.520 -17.949 1.00 47.84 221 ALA A CA 1
ATOM 1448 C C . ALA A 1 221 ? -30.445 -3.494 -18.649 1.00 50.48 221 ALA A C 1
ATOM 1449 O O . ALA A 1 221 ? -30.752 -2.569 -19.400 1.00 61.44 221 ALA A O 1
ATOM 1451 N N . ASP A 1 222 ? -31.251 -4.520 -18.395 1.00 44.85 222 ASP A N 1
ATOM 1452 C CA . ASP A 1 222 ? -32.602 -4.592 -18.940 1.00 40.13 222 ASP A CA 1
ATOM 1453 C C . ASP A 1 222 ? -33.625 -4.666 -17.811 1.00 37.41 222 ASP A C 1
ATOM 1454 O O . ASP A 1 222 ? -33.414 -5.361 -16.817 1.00 36.23 222 ASP A O 1
ATOM 1459 N N . LEU A 1 223 ? -34.731 -3.948 -17.970 1.00 36.81 223 LEU A N 1
ATOM 1460 C CA . LEU A 1 223 ? -35.735 -3.850 -16.917 1.00 39.18 223 LEU A CA 1
ATOM 1461 C C . LEU A 1 223 ? -37.073 -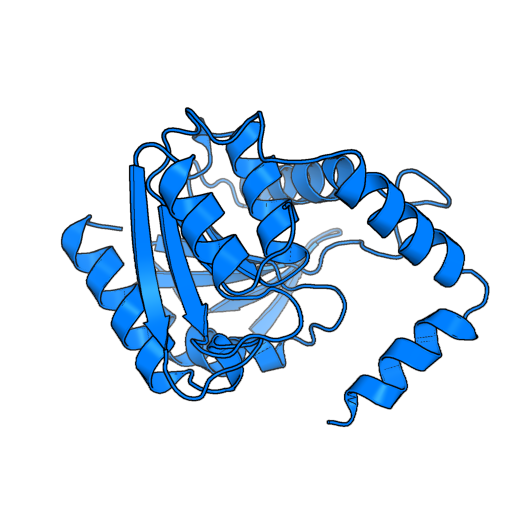4.454 -17.339 1.00 40.19 223 LEU A C 1
ATOM 1462 O O . LEU A 1 223 ? -37.632 -4.091 -18.374 1.00 42.32 223 LEU A O 1
ATOM 1467 N N . TYR A 1 224 ? -37.576 -5.381 -16.528 1.00 35.30 224 TYR A N 1
ATOM 1468 C CA . TYR A 1 224 ? -38.867 -6.014 -16.778 1.00 36.13 224 TYR A CA 1
ATOM 1469 C C . TYR A 1 224 ? -39.734 -5.969 -15.524 1.00 42.21 224 TYR A C 1
ATOM 1470 O O . TYR A 1 224 ? -39.248 -6.197 -14.418 1.00 45.55 224 TYR A O 1
ATOM 1479 N N . TRP A 1 225 ? -41.018 -5.678 -15.698 1.00 43.09 225 TRP A N 1
ATOM 1480 C CA . TRP A 1 225 ? -41.931 -5.572 -14.564 1.00 45.98 225 TRP A CA 1
ATOM 1481 C C . TRP A 1 225 ? -42.901 -6.746 -14.464 1.00 45.26 225 TRP A C 1
ATOM 1482 O O . TRP A 1 225 ? -43.221 -7.396 -15.459 1.00 51.13 225 TRP A O 1
ATOM 1493 N N . ILE A 1 226 ? -43.362 -7.006 -13.245 1.00 40.70 226 ILE A N 1
ATOM 1494 C CA . ILE A 1 226 ? -44.443 -7.953 -13.007 1.00 45.75 226 ILE A CA 1
ATOM 1495 C C . ILE A 1 226 ? -45.574 -7.238 -12.271 1.00 50.34 226 ILE A C 1
ATOM 1496 O O . ILE A 1 226 ? -45.378 -6.716 -11.173 1.00 53.23 226 ILE A O 1
ATOM 1501 N N . ASP A 1 227 ? -46.753 -7.210 -12.883 1.00 48.50 227 ASP A N 1
ATOM 1502 C CA . ASP A 1 227 ? -47.882 -6.465 -12.335 1.00 56.24 227 ASP A CA 1
ATOM 1503 C C . ASP A 1 227 ? -48.559 -7.226 -11.197 1.00 59.75 227 ASP A C 1
ATOM 1504 O O . ASP A 1 227 ? -48.575 -8.459 -11.191 1.00 53.80 227 ASP A O 1
ATOM 1509 N N . LYS A 1 228 ? -49.115 -6.476 -10.245 1.00 56.69 228 LYS A N 1
ATOM 1510 C CA . LYS A 1 228 ? -49.770 -7.035 -9.063 1.00 59.00 228 LYS A CA 1
ATOM 1511 C C . LYS A 1 228 ? -48.793 -7.924 -8.313 1.00 55.79 228 LYS A C 1
ATOM 1512 O O . LYS A 1 228 ? -49.088 -9.071 -7.979 1.00 56.21 228 LYS A O 1
ATOM 1518 N N . CYS A 1 229 ? -47.621 -7.358 -8.055 1.00 52.97 229 CYS A N 1
ATOM 1519 C CA . CYS A 1 229 ? -46.517 -8.079 -7.451 1.00 57.06 229 CYS A CA 1
ATOM 1520 C C . CYS A 1 229 ? -45.748 -7.175 -6.495 1.00 54.01 229 CYS A C 1
ATOM 1521 O O . CYS A 1 229 ? -45.517 -6.001 -6.787 1.00 49.80 229 CYS A O 1
ATOM 1524 N N . GLY A 1 230 ? -45.353 -7.728 -5.353 1.00 53.14 230 GLY A N 1
ATOM 1525 C CA . GLY A 1 230 ? -44.673 -6.955 -4.332 1.00 54.66 230 GLY A CA 1
ATOM 1526 C C . GLY A 1 230 ? -43.169 -7.147 -4.305 1.00 59.78 230 GLY A C 1
ATOM 1527 O O . GLY A 1 230 ? -42.492 -7.022 -5.326 1.00 62.78 230 GLY A O 1
ATOM 1528 N N . HIS A 1 231 ? -42.649 -7.465 -3.124 1.00 58.61 231 HIS A N 1
ATOM 1529 C CA . HIS A 1 231 ? -41.211 -7.477 -2.891 1.00 54.20 231 HIS A CA 1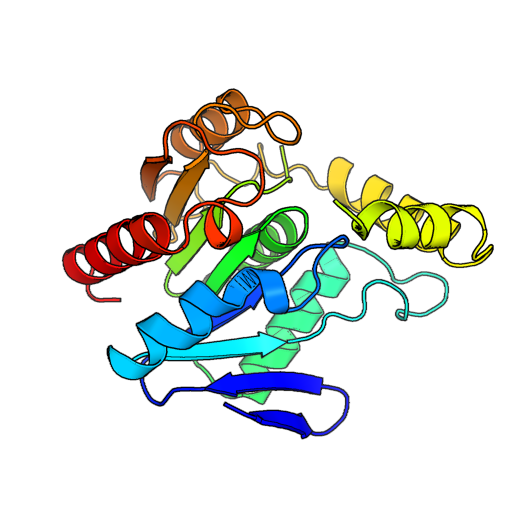
ATOM 1530 C C . HIS A 1 231 ? -40.547 -8.793 -3.290 1.00 54.52 231 HIS A C 1
ATOM 1531 O O . HIS A 1 231 ? -39.331 -8.848 -3.477 1.00 59.12 231 HIS A O 1
ATOM 1538 N N . ALA A 1 232 ? -41.342 -9.850 -3.421 1.00 53.34 232 ALA A N 1
ATOM 1539 C CA . ALA A 1 232 ? -40.803 -11.164 -3.761 1.00 53.73 232 ALA A CA 1
ATOM 1540 C C . ALA A 1 232 ? -41.450 -11.730 -5.021 1.00 51.14 232 ALA A C 1
ATOM 1541 O O . ALA A 1 232 ? -42.307 -12.611 -4.944 1.00 55.33 232 ALA A O 1
ATOM 1543 N N . ALA A 1 233 ? -41.030 -11.223 -6.177 1.00 44.21 233 ALA A N 1
ATOM 1544 C CA . ALA A 1 233 ? -41.564 -11.666 -7.463 1.00 36.02 233 ALA A CA 1
ATOM 1545 C C . ALA A 1 233 ? -41.364 -13.163 -7.657 1.00 43.97 233 ALA A C 1
ATOM 1546 O O . ALA A 1 233 ? -42.220 -13.851 -8.213 1.00 56.45 233 ALA A O 1
ATOM 1548 N N . MET A 1 234 ? -40.219 -13.648 -7.191 1.00 45.49 234 MET A N 1
ATOM 1549 C CA . MET A 1 234 ? -39.868 -15.064 -7.205 1.00 48.52 234 MET A CA 1
ATOM 1550 C C . MET A 1 234 ? -40.931 -15.948 -6.574 1.00 48.81 234 MET A C 1
ATOM 1551 O O . MET A 1 234 ? -41.168 -17.070 -7.018 1.00 48.35 234 MET A O 1
ATOM 1556 N N . MET A 1 235 ? -41.550 -15.434 -5.517 1.00 52.06 235 MET A N 1
ATOM 1557 C CA . MET A 1 235 ? -42.467 -16.213 -4.699 1.00 48.35 235 MET A CA 1
ATOM 1558 C C . MET A 1 235 ? -43.921 -15.885 -5.017 1.00 46.88 235 MET A C 1
ATOM 1559 O O . MET A 1 235 ? -44.781 -16.764 -4.995 1.00 49.73 235 MET A O 1
ATOM 1564 N N . GLU A 1 236 ? -44.191 -14.619 -5.317 1.00 47.37 236 GLU A N 1
ATOM 1565 C CA . GLU A 1 236 ? -45.542 -14.189 -5.654 1.00 55.85 236 GLU A CA 1
ATOM 1566 C C . GLU A 1 236 ? -45.921 -14.638 -7.062 1.00 57.31 236 GLU A C 1
ATOM 1567 O O . GLU A 1 236 ? -47.059 -15.037 -7.312 1.00 63.96 236 GLU A O 1
ATOM 1573 N N . HIS A 1 237 ? -44.961 -14.571 -7.978 1.00 53.49 237 HIS A N 1
ATOM 1574 C CA . HIS A 1 237 ? -45.185 -15.016 -9.349 1.00 54.82 237 HIS A CA 1
ATOM 1575 C C . HIS A 1 237 ? -43.977 -15.752 -9.912 1.00 51.21 237 HIS A C 1
ATOM 1576 O O . HIS A 1 237 ? -43.244 -15.203 -10.732 1.00 50.17 237 HIS A O 1
ATOM 1583 N N . PRO A 1 238 ? -43.770 -17.005 -9.477 1.00 51.35 238 PRO A N 1
ATOM 1584 C CA . PRO A 1 238 ? -42.662 -17.811 -9.998 1.00 44.69 238 PRO A CA 1
ATOM 1585 C C . PRO A 1 238 ? -42.870 -18.142 -11.471 1.00 40.51 238 PRO A C 1
ATOM 1586 O O . PRO A 1 238 ? -41.914 -18.391 -12.204 1.00 41.91 238 PRO A O 1
ATOM 1590 N N . GLU A 1 239 ? -44.131 -18.141 -11.883 1.00 39.33 239 GLU A N 1
ATOM 1591 C CA . GLU A 1 239 ? -44.512 -18.386 -13.265 1.00 47.76 239 GLU A CA 1
ATOM 1592 C C . GLU A 1 239 ? -43.872 -17.395 -14.247 1.00 47.29 239 GLU A C 1
ATOM 1593 O O . GLU A 1 239 ? -43.136 -17.794 -15.151 1.00 42.85 239 GLU A O 1
ATOM 1599 N N . GLU A 1 240 ? -44.141 -16.107 -14.051 1.00 47.24 240 GLU A N 1
ATOM 1600 C CA . GLU A 1 240 ? -43.715 -15.070 -14.979 1.00 49.97 240 GLU A CA 1
ATOM 1601 C C . GLU A 1 240 ? -42.252 -14.712 -14.772 1.00 47.59 240 GLU A C 1
ATOM 1602 O O . GLU A 1 240 ? -41.564 -14.320 -15.714 1.00 50.41 240 GLU A O 1
ATOM 1608 N N . PHE A 1 241 ? -41.783 -14.847 -13.536 1.00 39.48 241 PHE A N 1
ATOM 1609 C CA . PHE A 1 241 ? -40.388 -14.578 -13.222 1.00 36.80 241 PHE A CA 1
ATOM 1610 C C . PHE A 1 241 ? -39.484 -15.524 -14.002 1.00 35.65 241 PHE A C 1
ATOM 1611 O O . PHE A 1 241 ? -38.527 -15.091 -14.645 1.00 34.98 241 PHE A O 1
ATOM 1619 N N . ASN A 1 242 ? -39.799 -16.814 -13.943 1.00 29.80 242 ASN A N 1
ATOM 1620 C CA . ASN A 1 242 ? -39.035 -17.820 -14.668 1.00 32.16 242 ASN A CA 1
ATOM 1621 C C . ASN A 1 242 ? -39.026 -17.544 -16.164 1.00 34.54 242 ASN A C 1
ATOM 1622 O O . ASN A 1 242 ? -37.981 -17.615 -16.807 1.00 30.63 242 ASN A O 1
ATOM 1627 N N . GLN A 1 243 ? -40.193 -17.211 -16.708 1.00 34.06 243 GLN A N 1
ATOM 1628 C CA . GLN A 1 243 ? -40.331 -16.972 -18.140 1.00 39.45 243 GLN A CA 1
ATOM 1629 C C . GLN A 1 243 ? -39.581 -15.715 -18.576 1.00 38.46 243 GLN A C 1
ATOM 1630 O O . GLN A 1 243 ? -38.917 -15.711 -19.614 1.00 40.25 243 GLN A O 1
ATOM 1636 N N . LEU A 1 244 ? -39.690 -14.653 -17.783 1.00 40.82 244 LEU A N 1
ATOM 1637 C CA . LEU A 1 244 ? -38.980 -13.408 -18.066 1.00 41.13 244 LEU A CA 1
ATOM 1638 C C . LEU A 1 244 ? -37.471 -13.614 -18.010 1.00 38.98 244 LEU A C 1
ATOM 1639 O O . LEU A 1 244 ? -36.740 -13.168 -18.895 1.00 29.51 244 LEU A O 1
ATOM 1644 N N . LEU A 1 245 ? -37.014 -14.295 -16.964 1.00 34.18 245 LEU A N 1
ATOM 1645 C CA . LEU A 1 245 ? -35.591 -14.549 -16.773 1.00 31.37 245 LEU A CA 1
ATOM 1646 C C . LEU A 1 245 ? -35.043 -15.493 -17.838 1.00 31.56 245 LEU A C 1
ATOM 1647 O O . LEU A 1 245 ? -33.940 -15.289 -18.350 1.00 31.85 245 LEU A O 1
ATOM 1652 N N . HIS A 1 246 ? -35.816 -16.522 -18.170 1.00 28.20 246 HIS A N 1
ATOM 1653 C CA . HIS A 1 246 ? -35.389 -17.509 -19.156 1.00 31.66 246 HIS A CA 1
ATOM 1654 C C . HIS A 1 246 ? -35.197 -16.869 -20.525 1.00 38.65 246 HIS A C 1
ATOM 1655 O O . HIS A 1 246 ? -34.218 -17.148 -21.217 1.00 34.82 246 HIS A O 1
ATOM 1662 N N . GLU A 1 247 ? -36.135 -16.007 -20.909 1.00 37.74 247 GLU A N 1
ATOM 1663 C CA . GLU A 1 247 ? -36.072 -15.342 -22.205 1.00 41.38 247 GLU A CA 1
ATOM 1664 C C . GLU A 1 247 ? -34.894 -14.382 -22.283 1.00 37.75 247 GLU A C 1
ATOM 1665 O O . GLU A 1 247 ? -34.300 -14.201 -23.345 1.00 34.53 247 GLU A O 1
ATOM 1671 N N . TRP A 1 248 ? -34.559 -13.768 -21.155 1.00 34.25 248 TRP A N 1
ATOM 1672 C CA . TRP A 1 248 ? -33.410 -12.879 -21.094 1.00 36.15 248 TRP A CA 1
ATOM 1673 C C . TRP A 1 248 ? -32.127 -13.679 -21.296 1.00 36.33 248 TRP A C 1
ATOM 1674 O O . TRP A 1 248 ? -31.193 -13.216 -21.952 1.00 47.45 248 TRP A O 1
ATOM 1685 N N . PHE A 1 249 ? -32.093 -14.884 -20.733 1.00 28.38 249 PHE A N 1
ATOM 1686 C CA . PHE A 1 249 ? -30.960 -15.788 -20.908 1.00 37.15 249 PHE A CA 1
ATOM 1687 C C . PHE A 1 249 ? -30.791 -16.183 -22.373 1.00 38.68 249 PHE A C 1
ATOM 1688 O O . PHE A 1 249 ? -29.673 -16.242 -22.884 1.00 43.17 249 PHE A O 1
ATOM 1696 N N . LYS A 1 250 ? -31.910 -16.450 -23.039 1.00 32.20 250 LYS A N 1
ATOM 1697 C CA . LYS A 1 250 ? -31.900 -16.879 -24.434 1.00 35.20 250 LYS A CA 1
ATOM 1698 C C . LYS A 1 250 ? -31.342 -15.804 -25.360 1.00 40.71 250 LYS A C 1
ATOM 1699 O O . LYS A 1 250 ? -30.603 -16.103 -26.298 1.00 49.04 250 LYS A O 1
ATOM 1705 N N . GLU A 1 251 ? -31.701 -14.553 -25.089 1.00 42.09 251 GLU A N 1
ATOM 1706 C CA . GLU A 1 251 ? -31.264 -13.432 -25.914 1.00 47.31 251 GLU A CA 1
ATOM 1707 C C . GLU A 1 251 ? -29.758 -13.214 -25.861 1.00 48.13 251 GLU A C 1
ATOM 1708 O O . GLU A 1 251 ? -29.164 -12.713 -26.813 1.00 54.16 251 GLU A O 1
ATOM 1714 N N . ARG A 1 252 ? -29.146 -13.590 -24.745 1.00 46.53 252 ARG A N 1
ATOM 1715 C CA . ARG A 1 252 ? -27.747 -13.260 -24.506 1.00 50.85 252 ARG A CA 1
ATOM 1716 C C . ARG A 1 252 ? -26.835 -14.476 -24.434 1.00 51.33 252 ARG A C 1
ATOM 1717 O O . ARG A 1 252 ? -25.625 -14.328 -24.265 1.00 58.37 252 ARG A O 1
ATOM 1725 N N . ASP A 1 253 ? -27.418 -15.665 -24.562 1.00 54.91 253 ASP A N 1
ATOM 1726 C CA . ASP A 1 253 ? -26.693 -16.920 -24.373 1.00 69.82 253 ASP A CA 1
ATOM 1727 C C . ASP A 1 253 ? -26.069 -16.971 -22.979 1.00 77.47 253 ASP A C 1
ATOM 1728 O O . ASP A 1 253 ? -24.855 -16.831 -22.823 1.00 100.63 253 ASP A O 1
ATOM 1733 N N . PHE A 1 254 ? -26.912 -17.179 -21.974 1.00 60.05 254 PHE A N 1
ATOM 1734 C CA . PHE A 1 254 ? -26.456 -17.319 -20.596 1.00 53.77 254 PHE A CA 1
ATOM 1735 C C . PHE A 1 254 ? -26.934 -18.637 -19.996 1.00 54.72 254 PHE A C 1
ATOM 1736 O O . PHE A 1 254 ? -27.618 -19.419 -20.656 1.00 50.46 254 PHE A O 1
#

Secondary structure (DSSP, 8-state):
-EEEEETTEEEEEE-SSEEEEEE--SS--GGGGHHHHHHGGGGTEEEEEE---TTTSTTT--SHHHHHHHHHHHHHHHT-S-EEEEEEEHHHHHHHHHHHH-GGGEEEEEEEEE----GGGGGTHHHHHSSSSHHHHHHHHHHHHHS-STTTGGG--S-EEEEEETT-SSS-HHHHHHHHHH-SSEEEEEESS--S-HHHH-HHHHHHHHHHHHHHHT-

Nearest PDB structures (foldseek):
  5jd6-assembly1_A  TM=1.005E+00  e=3.631E-47  uncultured bacterium
  4mys-assembly1_A  TM=7.172E-01  e=2.256E-09  Escherichia coli K-12
  2qzp-assembly1_A  TM=7.066E-01  e=8.951E-09  Aeropyrum pernix
  2qr5-assembly1_A  TM=6.014E-01  e=7.075E-08  unclassified
  3o4h-assembly1_B  TM=6.632E-01  e=2.219E-06  Aeropyrum pernix

CATH classification: 3.40.50.1820

Solvent-accessible surface area: 10496 Å² total; per-residue (Å²): 99,109,112,58,139,66,78,125,13,35,0,28,22,43,24,161,36,46,17,0,0,0,0,13,3,68,102,15,40,39,76,12,0,71,16,2,8,97,58,0,15,122,98,46,17,38,2,0,1,1,54,12,18,18,62,82,40,67,144,104,112,7,33,0,5,5,0,0,115,20,4,45,75,0,1,69,91,49,57,41,151,58,1,0,1,0,0,8,24,15,0,0,1,1,0,0,2,2,2,77,62,38,60,127,23,9,50,0,0,0,0,1,2,0,40,8,78,213,142,72,97,88,115,71,133,69,22,94,35,54,174,105,51,66,79,33,28,107,20,4,45,153,12,13,142,205,59,63,0,34,152,29,0,72,140,13,140,14,29,0,0,0,0,0,2,101,79,6,140,105,13,52,34,110,27,0,88,44,0,89,164,47,7,73,46,5,42,31,60,85,1,91,163,0,15,37,11,1,2,78,79,36,49,120,70,0,12,120,52,0,18,80,2,1,116,127,83,123,32

Foldseek 3Di:
DDWDDDPPKTKDKAADAAEEEEFEDPLDDPLLFVLVRVPVSVVRYMYMYIDFPLQPDPLDPRALVVSLVVVVVVLVVVVQQAHAYAYAASRLLSQLVNCLVPVRRYQAYEYELYDQCPPSVVVVVCLVPVVSRVVSVVNHVVRRVVRHCLVVQQESPHAYEYEYECCEDSRHCVNSVSSVVRHPHYDYHYDYPDYRRCSRVPSPVVSVSVVVVCVVVVD

B-factor: mean 53.13, std 25.4, range [16.63, 173.31]

Sequence (219 aa):
DHLKQEGKFTYLEKGEGTPIVILHGLMGGLSNFDGVIDYFPEKGYKVLIPELPLYSMSLLKTSVGTFARYLKEFVDFKGYENVILLGNSLGGHIALLATKMFPEIVQALVITGSSGLKEIVDEVYETVSDRNKLVKTLAIAKSAIRHNMAKDLPKMKTPTCIIWGKNDNVTPPEVAEDFKRLLPDADLYWIDKCGHAAMMEHPEEFNQLLHEWFKERDF